Protein AF-A0A9P0I2B5-F1 (afdb_monomer_lite)

Secondary structure (DSSP, 8-state):
-PPP--------------------------PPPSSS---TT-PPPPHHHHHHHHHHHHHHHHHHHHHHHHHHHHHHT--TT--HHHHHHHHHHHHHHHHHHHHHHHHHHHHHHHHHHHHHHHHHHHHHHHS-SPPP---------PPPPPPPGGGGS------------------PPP---PPP---------GGGSS-HHHHHHHHHHHHHHHHHTTS-PPP-

Radius of gyration: 37.47 Å; chains: 1; bounding box: 59×68×114 Å

Structure (mmCIF, N/CA/C/O backbone):
data_AF-A0A9P0I2B5-F1
#
_entry.id   AF-A0A9P0I2B5-F1
#
loop_
_atom_site.group_PDB
_atom_site.id
_atom_site.type_symbol
_atom_site.label_atom_id
_atom_site.label_alt_id
_atom_site.label_comp_id
_atom_site.label_asym_id
_atom_site.label_entity_id
_atom_site.label_seq_id
_atom_site.pdbx_PDB_ins_code
_atom_site.Cartn_x
_atom_site.Cartn_y
_atom_site.Cartn_z
_atom_site.occupancy
_atom_site.B_iso_or_equiv
_atom_site.auth_seq_id
_atom_site.auth_comp_id
_atom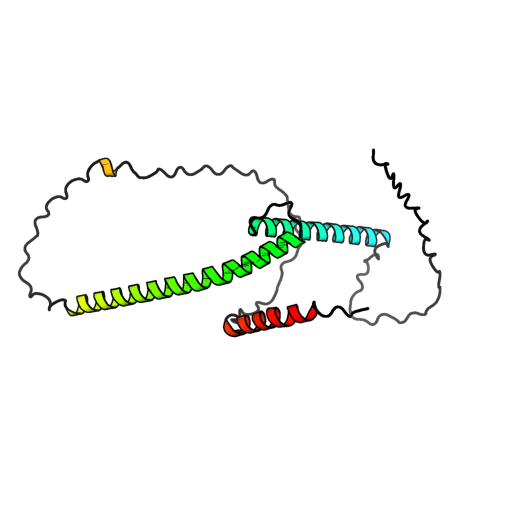_site.auth_asym_id
_atom_site.auth_atom_id
_atom_site.pdbx_PDB_model_num
ATOM 1 N N . MET A 1 1 ? -11.566 -34.707 -32.991 1.00 53.16 1 MET A N 1
ATOM 2 C CA . MET A 1 1 ? -10.496 -34.639 -34.009 1.00 53.16 1 MET A CA 1
ATOM 3 C C . MET A 1 1 ? -10.468 -33.199 -34.472 1.00 53.16 1 MET A C 1
ATOM 5 O O . MET A 1 1 ? -11.122 -32.870 -35.451 1.00 53.16 1 MET A O 1
ATOM 9 N N . ASP A 1 2 ? -9.820 -32.345 -33.686 1.00 53.44 2 ASP A N 1
ATOM 10 C CA . ASP A 1 2 ? -9.709 -30.914 -33.967 1.00 53.44 2 ASP A CA 1
ATOM 11 C C . ASP A 1 2 ? -8.355 -30.647 -34.631 1.00 53.44 2 ASP A C 1
ATOM 13 O O . ASP A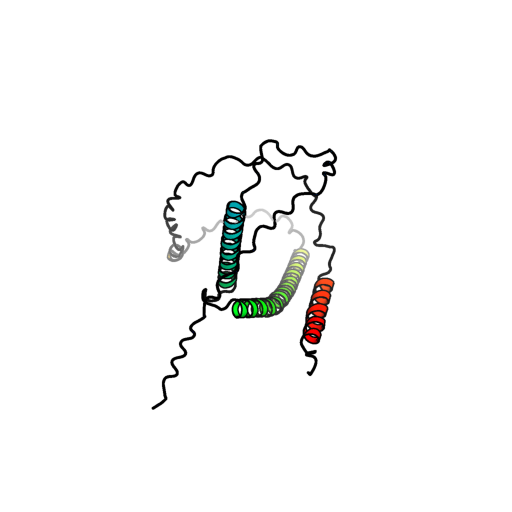 1 2 ? -7.347 -31.191 -34.168 1.00 53.44 2 ASP A O 1
ATOM 17 N N . PRO A 1 3 ? -8.301 -29.874 -35.728 1.00 67.12 3 PRO A N 1
ATOM 18 C CA . PRO A 1 3 ? -7.047 -29.608 -36.407 1.00 67.12 3 PRO A CA 1
ATOM 19 C C . PRO A 1 3 ? -6.206 -28.611 -35.599 1.00 67.12 3 PRO A C 1
ATOM 21 O O . PRO A 1 3 ? -6.649 -27.499 -35.301 1.00 67.12 3 PRO A O 1
ATOM 24 N N . LEU A 1 4 ? -4.976 -29.029 -35.282 1.00 61.03 4 LEU A N 1
ATOM 25 C CA . LEU A 1 4 ? -3.870 -28.178 -34.846 1.00 61.03 4 LEU A CA 1
ATOM 26 C C . LEU A 1 4 ? -3.758 -26.973 -35.794 1.00 61.03 4 LEU A C 1
ATOM 28 O O . LEU A 1 4 ? -3.505 -27.131 -36.987 1.00 61.03 4 LEU A O 1
ATOM 32 N N . ARG A 1 5 ? -3.958 -25.765 -35.262 1.00 62.69 5 ARG A N 1
ATOM 33 C CA . ARG A 1 5 ? -3.514 -24.523 -35.898 1.00 62.69 5 ARG A CA 1
ATOM 34 C C . ARG A 1 5 ? -2.130 -24.197 -35.359 1.00 62.69 5 ARG A C 1
ATOM 36 O O . ARG A 1 5 ? -2.009 -23.493 -34.358 1.00 62.69 5 ARG A O 1
ATOM 43 N N . ASP A 1 6 ? -1.113 -24.693 -36.048 1.00 59.25 6 ASP A N 1
ATOM 44 C CA . ASP A 1 6 ? 0.260 -24.223 -35.904 1.00 59.25 6 ASP A CA 1
ATOM 45 C C . ASP A 1 6 ? 0.307 -22.778 -36.411 1.00 59.25 6 ASP A C 1
ATOM 47 O O . ASP A 1 6 ? 0.271 -22.501 -37.609 1.00 59.25 6 ASP A O 1
ATOM 51 N N . SER A 1 7 ? 0.259 -21.836 -35.473 1.00 61.88 7 SER A N 1
ATOM 52 C CA . SER A 1 7 ? 0.473 -20.419 -35.756 1.00 61.88 7 SER A CA 1
ATOM 53 C C . SER A 1 7 ? 1.935 -20.118 -35.471 1.00 61.88 7 SER A C 1
ATOM 55 O O . SER A 1 7 ? 2.270 -19.544 -34.435 1.00 61.88 7 SER A O 1
ATOM 57 N N . ASP A 1 8 ? 2.792 -20.547 -36.397 1.00 57.06 8 ASP A N 1
ATOM 58 C CA . ASP A 1 8 ? 4.163 -20.067 -36.520 1.00 57.06 8 ASP A CA 1
ATOM 59 C C . ASP A 1 8 ? 4.107 -18.573 -36.842 1.00 57.06 8 ASP A C 1
ATOM 61 O O . ASP A 1 8 ? 4.053 -18.141 -37.994 1.00 57.06 8 ASP A O 1
ATOM 65 N N . ASN A 1 9 ? 4.057 -17.761 -35.789 1.00 53.47 9 ASN A N 1
ATOM 66 C CA . ASN A 1 9 ? 4.214 -16.323 -35.884 1.00 53.47 9 ASN A CA 1
ATOM 67 C C . ASN A 1 9 ? 5.712 -16.034 -36.037 1.00 53.47 9 ASN A C 1
ATOM 69 O O . ASN A 1 9 ? 6.403 -15.674 -35.081 1.00 53.47 9 ASN A O 1
ATOM 73 N N . LEU A 1 10 ? 6.217 -16.277 -37.250 1.00 56.31 10 LEU A N 1
ATOM 74 C CA . LEU A 1 10 ? 7.497 -15.776 -37.731 1.00 56.31 10 LEU A CA 1
ATOM 75 C C . LEU A 1 10 ? 7.387 -14.255 -37.791 1.00 56.31 10 LEU A C 1
ATOM 77 O O . LEU A 1 10 ? 7.007 -13.667 -38.800 1.00 56.31 10 LEU A O 1
ATOM 81 N N . ASN A 1 11 ? 7.679 -13.627 -36.659 1.00 54.00 11 ASN A N 1
ATOM 82 C CA . ASN A 1 11 ? 7.904 -12.202 -36.580 1.00 54.00 11 ASN A CA 1
ATOM 83 C C . ASN A 1 11 ? 9.186 -11.926 -37.382 1.00 54.00 11 ASN A C 1
ATOM 85 O O . ASN A 1 11 ? 10.290 -12.093 -36.864 1.00 54.00 11 ASN A O 1
ATOM 89 N N . GLU A 1 12 ? 9.031 -11.612 -38.671 1.00 55.97 12 GLU A N 1
ATOM 90 C CA . GLU A 1 12 ? 10.095 -11.077 -39.516 1.00 55.97 12 GLU A CA 1
ATOM 91 C C . GLU A 1 12 ? 10.717 -9.887 -38.780 1.00 55.97 12 GLU A C 1
ATOM 93 O O . GLU A 1 12 ? 10.107 -8.823 -38.641 1.00 55.97 12 GLU A O 1
ATOM 98 N N . GLU A 1 13 ? 11.936 -10.075 -38.273 1.00 53.28 13 GLU A N 1
ATOM 99 C CA . GLU A 1 13 ? 12.790 -8.981 -37.838 1.00 53.28 13 GLU A CA 1
ATOM 100 C C . GLU A 1 13 ? 13.021 -8.071 -39.044 1.00 53.28 13 GLU A C 1
ATOM 102 O O . GLU A 1 13 ? 13.898 -8.302 -39.877 1.00 53.28 13 GLU A O 1
ATOM 107 N N . GLN A 1 14 ? 12.214 -7.014 -39.151 1.00 58.22 14 GLN A N 1
ATOM 108 C CA . GLN A 1 14 ? 12.560 -5.892 -40.003 1.00 58.22 14 GLN A CA 1
ATOM 109 C C . GLN A 1 14 ? 13.946 -5.391 -39.572 1.00 58.22 14 GLN A C 1
ATOM 111 O O . GLN A 1 14 ? 14.133 -5.074 -38.390 1.00 58.22 14 GLN A O 1
ATOM 116 N N . PRO A 1 15 ? 14.921 -5.283 -40.493 1.00 58.66 15 PRO A N 1
ATOM 117 C CA . PRO A 1 15 ? 16.210 -4.703 -40.168 1.00 58.66 15 PRO A CA 1
ATOM 118 C C . PRO A 1 15 ? 15.972 -3.271 -39.687 1.00 58.66 15 PRO A C 1
ATOM 120 O O . PRO A 1 15 ? 15.470 -2.423 -40.428 1.00 58.66 15 PRO A O 1
ATOM 123 N N . ARG A 1 16 ? 16.308 -3.011 -38.417 1.00 55.84 16 ARG A N 1
ATOM 124 C CA . ARG A 1 16 ? 16.374 -1.661 -37.857 1.00 55.84 16 ARG A CA 1
ATOM 125 C C . ARG A 1 16 ? 17.239 -0.819 -38.790 1.00 55.84 16 ARG A C 1
ATOM 127 O O . ARG A 1 16 ? 18.450 -1.008 -38.838 1.00 55.84 16 ARG A O 1
ATOM 134 N N . GLN A 1 17 ? 16.618 0.110 -39.511 1.00 53.81 17 GLN A N 1
ATOM 135 C CA . GLN A 1 17 ? 17.344 1.178 -40.180 1.00 53.81 17 GLN A CA 1
ATOM 136 C C . GLN A 1 17 ? 18.060 1.979 -39.092 1.00 53.81 17 GLN A C 1
ATOM 138 O O . GLN A 1 17 ? 17.425 2.661 -38.284 1.00 53.81 17 GLN A O 1
ATOM 143 N N . GLU A 1 18 ? 19.381 1.829 -39.018 1.00 52.03 18 GLU A N 1
ATOM 144 C CA . GLU A 1 18 ? 20.210 2.702 -38.205 1.00 52.03 18 GLU A CA 1
ATOM 145 C C . GLU A 1 18 ? 20.052 4.133 -38.738 1.00 52.03 18 GLU A C 1
ATOM 147 O O . GLU A 1 18 ? 20.209 4.358 -39.940 1.00 52.03 18 GLU A O 1
ATOM 152 N N . PRO A 1 19 ? 19.697 5.116 -37.893 1.00 64.38 19 PRO A N 1
ATOM 153 C CA . PRO A 1 19 ? 19.675 6.499 -38.329 1.00 64.38 19 PRO A CA 1
ATOM 154 C C . PRO A 1 19 ? 21.113 6.935 -38.624 1.00 64.38 19 PRO A C 1
ATOM 156 O O . PRO A 1 19 ? 21.922 7.102 -37.709 1.00 64.38 19 PRO A O 1
ATOM 159 N N . GLU A 1 20 ? 21.408 7.114 -39.910 1.00 63.25 20 GLU A N 1
ATOM 160 C CA . GLU A 1 20 ? 22.635 7.727 -40.418 1.00 63.25 20 GLU A CA 1
ATOM 161 C C . GLU A 1 20 ? 22.965 9.004 -39.617 1.00 63.25 20 GLU A C 1
ATOM 163 O O . GLU A 1 20 ? 22.106 9.890 -39.475 1.00 63.25 20 GLU A O 1
ATOM 168 N N . PRO A 1 21 ? 24.191 9.149 -39.079 1.00 53.06 21 PRO A N 1
ATOM 169 C CA . PRO A 1 21 ? 24.599 10.364 -38.398 1.00 53.06 21 PRO A CA 1
ATOM 170 C C . PRO A 1 21 ? 24.7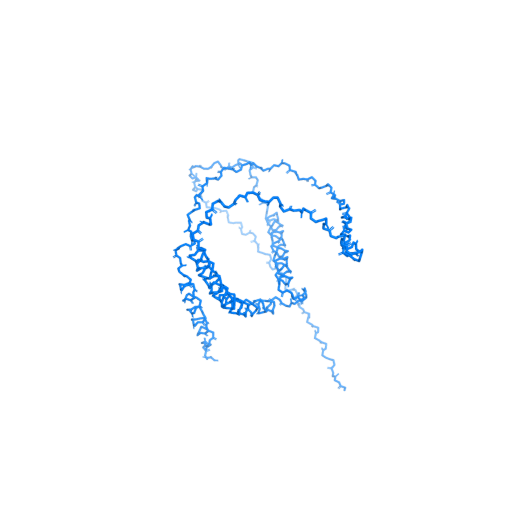54 11.483 -39.431 1.00 53.06 21 PRO A C 1
ATOM 172 O O . PRO A 1 21 ? 25.803 11.659 -40.044 1.00 53.06 21 PRO A O 1
ATOM 175 N N . SER A 1 22 ? 23.690 12.270 -39.600 1.00 53.00 22 SER A N 1
ATOM 176 C CA . SER A 1 22 ? 23.692 13.530 -40.344 1.00 53.00 22 SER A CA 1
ATOM 177 C C . SER A 1 22 ? 24.837 14.427 -39.851 1.00 53.00 22 SER A C 1
ATOM 179 O O . SER A 1 22 ? 24.724 15.121 -38.833 1.00 53.00 22 SER A O 1
ATOM 181 N N . SER A 1 23 ? 25.935 14.450 -40.605 1.00 56.78 23 SER A N 1
ATOM 182 C CA . SER A 1 23 ? 27.049 15.379 -40.450 1.00 56.78 23 SER A CA 1
ATOM 183 C C . SER A 1 23 ? 26.634 16.771 -40.937 1.00 56.78 23 SER A C 1
ATOM 185 O O . SER A 1 23 ? 27.045 17.232 -42.000 1.00 56.78 23 SER A O 1
ATOM 187 N N . SER A 1 24 ? 25.788 17.450 -40.162 1.00 48.41 24 SER A N 1
ATOM 188 C CA . SER A 1 24 ? 25.498 18.871 -40.348 1.00 48.41 24 SER A CA 1
ATOM 189 C C . SER A 1 24 ? 26.548 19.685 -39.596 1.00 48.41 24 SER A C 1
ATOM 191 O O . SER A 1 24 ? 26.438 19.987 -38.406 1.00 48.41 24 SER A O 1
ATOM 193 N N . THR A 1 25 ? 27.625 20.001 -40.305 1.00 55.66 25 THR A N 1
ATOM 194 C CA . THR A 1 25 ? 28.584 21.031 -39.926 1.00 55.66 25 THR A CA 1
ATOM 195 C C . THR A 1 25 ? 27.964 22.406 -40.172 1.00 55.66 25 THR A C 1
ATOM 197 O O . THR A 1 25 ? 27.711 22.799 -41.305 1.00 55.66 25 THR A O 1
ATOM 200 N N . GLY A 1 26 ? 27.771 23.179 -39.100 1.00 55.00 26 GLY A N 1
ATOM 201 C CA . GLY A 1 26 ? 27.680 24.637 -39.203 1.00 55.00 26 GLY A CA 1
ATOM 202 C C . GLY A 1 26 ? 26.460 25.284 -38.557 1.00 55.00 26 GLY A C 1
ATOM 203 O O . GLY A 1 26 ? 25.530 25.697 -39.238 1.00 55.00 26 GLY A O 1
ATOM 204 N N . SER A 1 27 ? 26.538 25.542 -37.251 1.00 50.66 27 SER A N 1
ATOM 205 C CA . SER A 1 27 ? 25.876 26.713 -36.671 1.00 50.66 27 SER A CA 1
ATOM 206 C C . SER A 1 27 ? 26.754 27.330 -35.588 1.00 50.66 27 SER A C 1
ATOM 208 O O . SER A 1 27 ? 27.349 26.653 -34.752 1.00 50.66 27 SER A O 1
ATOM 210 N N . LYS A 1 28 ? 26.908 28.644 -35.704 1.00 54.50 28 LYS A N 1
ATOM 211 C CA . LYS A 1 28 ? 27.899 29.493 -35.052 1.00 54.50 28 LYS A CA 1
ATOM 212 C C . LYS A 1 28 ? 27.590 29.645 -33.561 1.00 54.50 28 LYS A C 1
ATOM 214 O O . LYS A 1 28 ? 26.446 29.829 -33.161 1.00 54.50 28 LYS A O 1
ATOM 219 N N . GLY A 1 29 ? 28.641 29.598 -32.744 1.00 58.97 29 GLY A N 1
ATOM 220 C CA . GLY A 1 29 ? 28.556 29.639 -31.290 1.00 58.97 29 GLY A CA 1
ATOM 221 C C . GLY A 1 29 ? 27.982 30.940 -30.728 1.00 58.97 29 GLY A C 1
ATOM 222 O O . GLY A 1 29 ? 28.591 32.003 -30.825 1.00 58.97 29 GLY A O 1
ATOM 223 N N . THR A 1 30 ? 26.869 30.825 -30.011 1.00 61.81 30 THR A N 1
ATOM 224 C CA . THR A 1 30 ? 26.478 31.776 -28.967 1.00 61.81 30 THR A CA 1
ATOM 225 C C . THR A 1 30 ? 27.048 31.301 -27.630 1.00 61.81 30 THR A C 1
ATOM 227 O O . THR A 1 30 ? 26.684 30.245 -27.115 1.00 61.81 30 THR A O 1
ATOM 230 N N . ARG A 1 31 ? 27.999 32.076 -27.093 1.00 64.44 31 ARG A N 1
ATOM 231 C CA . ARG A 1 31 ? 28.738 31.820 -25.844 1.00 64.44 31 ARG A CA 1
ATOM 232 C C . ARG A 1 31 ? 27.813 31.493 -24.654 1.00 64.44 31 ARG A C 1
ATOM 234 O O . ARG A 1 31 ? 26.897 32.273 -24.390 1.00 64.44 31 ARG A O 1
ATOM 241 N N . PRO A 1 32 ? 28.118 30.460 -23.842 1.00 61.72 32 PRO A N 1
ATOM 242 C CA . PRO A 1 32 ? 27.516 30.296 -22.521 1.00 61.72 32 PRO A CA 1
ATOM 243 C C . PRO A 1 32 ? 27.816 31.523 -21.643 1.00 61.72 32 PRO A C 1
ATOM 245 O O . PRO A 1 32 ? 28.981 31.869 -21.429 1.00 61.72 32 PRO A O 1
ATOM 248 N N . LYS A 1 33 ? 26.778 32.205 -21.144 1.00 64.81 33 LYS A N 1
ATOM 249 C CA . LYS A 1 33 ? 26.914 33.288 -20.154 1.00 64.81 33 LYS A CA 1
ATOM 250 C C . LYS A 1 33 ? 27.182 32.711 -18.753 1.00 64.81 33 LYS A C 1
ATOM 252 O O . LYS A 1 33 ? 26.725 31.627 -18.408 1.00 64.81 33 LYS A O 1
ATOM 257 N N . ARG A 1 34 ? 28.005 33.453 -18.006 1.00 60.25 34 ARG A N 1
ATOM 258 C CA . ARG A 1 34 ? 28.727 33.113 -16.765 1.00 60.25 34 ARG A CA 1
ATOM 259 C C . ARG A 1 34 ? 27.813 32.768 -15.581 1.00 60.25 34 ARG A C 1
ATOM 261 O O . ARG A 1 34 ? 26.750 33.357 -15.443 1.00 60.25 34 ARG A O 1
ATOM 268 N N . GLY A 1 35 ? 28.300 31.896 -14.688 1.00 63.97 35 GLY A N 1
ATOM 269 C CA . GLY A 1 35 ? 27.768 31.755 -13.323 1.00 63.97 35 GLY A CA 1
ATOM 270 C C . GLY A 1 35 ? 27.902 30.371 -12.685 1.00 63.97 35 GLY A C 1
ATOM 271 O O . GLY A 1 35 ? 27.888 30.267 -11.466 1.00 63.97 35 GLY A O 1
ATOM 272 N N . ARG A 1 36 ? 28.079 29.302 -13.470 1.00 65.31 36 ARG A N 1
ATOM 273 C CA . ARG A 1 36 ? 28.363 27.968 -12.924 1.00 65.31 36 ARG A CA 1
ATOM 274 C C . ARG A 1 36 ? 29.671 27.449 -13.509 1.00 65.31 36 ARG A C 1
ATOM 276 O O . ARG A 1 36 ? 29.781 27.427 -14.739 1.00 65.31 36 ARG A O 1
ATOM 283 N N . PRO A 1 37 ? 30.660 27.057 -12.686 1.00 66.62 37 PRO A N 1
ATOM 284 C CA . PRO A 1 37 ? 31.824 26.359 -13.202 1.00 66.62 37 PRO A CA 1
ATOM 285 C C . PRO A 1 37 ? 31.317 25.106 -13.919 1.00 66.62 37 PRO A C 1
ATOM 287 O O . PRO A 1 37 ? 30.738 24.208 -13.308 1.00 66.62 37 PRO A O 1
ATOM 290 N N . ARG A 1 38 ? 31.488 25.057 -15.244 1.00 61.69 38 ARG A N 1
ATOM 291 C CA . ARG A 1 38 ? 31.478 23.776 -15.947 1.00 61.69 38 ARG A CA 1
ATOM 292 C C . ARG A 1 38 ? 32.642 23.016 -15.336 1.00 61.69 38 ARG A C 1
ATOM 294 O O . ARG A 1 38 ? 33.773 23.450 -15.521 1.00 61.69 38 ARG A O 1
ATOM 301 N N . GLY A 1 39 ? 32.370 21.981 -14.540 1.00 66.38 39 GLY A N 1
ATOM 302 C CA . GLY A 1 39 ? 33.427 21.151 -13.967 1.00 66.38 39 GLY A CA 1
ATOM 303 C C . GLY A 1 39 ? 34.367 20.746 -15.097 1.00 66.38 39 GLY A C 1
ATOM 304 O O . GLY A 1 39 ? 33.944 20.035 -16.006 1.00 66.38 39 GLY A O 1
ATOM 305 N N . ALA A 1 40 ? 35.589 21.282 -15.087 1.00 57.38 40 ALA A N 1
ATOM 306 C CA . ALA A 1 40 ? 36.513 21.243 -16.221 1.00 57.38 40 ALA A CA 1
ATOM 307 C C . ALA A 1 40 ? 36.920 19.811 -16.622 1.00 57.38 40 ALA A C 1
ATOM 309 O O . ALA A 1 40 ? 37.409 19.606 -17.724 1.00 57.38 40 ALA A O 1
ATOM 310 N N . ASN A 1 41 ? 36.626 18.827 -15.766 1.00 63.38 41 ASN A N 1
ATOM 311 C CA . ASN A 1 41 ? 36.956 17.414 -15.934 1.00 63.38 41 ASN A CA 1
ATOM 312 C C . ASN A 1 41 ? 35.720 16.517 -16.142 1.00 63.38 41 ASN A C 1
ATOM 314 O O . ASN A 1 41 ? 35.801 15.308 -15.948 1.00 63.38 41 ASN A O 1
ATOM 318 N N . ARG A 1 42 ? 34.546 17.069 -16.490 1.00 71.69 42 ARG A N 1
ATOM 319 C CA . ARG A 1 42 ? 33.393 16.231 -16.861 1.00 71.69 42 ARG A CA 1
ATOM 320 C C . ARG A 1 42 ? 33.505 15.818 -18.322 1.00 71.69 42 ARG A C 1
ATOM 322 O O . ARG A 1 42 ? 33.008 16.517 -19.206 1.00 71.69 42 ARG A O 1
ATOM 329 N N . THR A 1 43 ? 34.128 14.668 -18.556 1.00 82.25 43 THR A N 1
ATOM 330 C CA . THR A 1 43 ? 34.026 13.952 -19.828 1.00 82.25 43 THR A CA 1
ATOM 331 C C . THR A 1 43 ? 32.538 13.717 -20.107 1.00 82.25 43 THR A C 1
ATOM 333 O O . THR A 1 43 ? 31.845 13.152 -19.254 1.00 82.25 43 THR A O 1
ATOM 336 N N . PRO A 1 44 ? 31.980 14.224 -21.221 1.00 83.06 44 PRO A N 1
ATOM 337 C CA . PRO A 1 44 ? 30.596 13.933 -21.556 1.00 83.06 44 PRO A CA 1
ATOM 338 C C . PRO A 1 44 ? 30.460 12.419 -21.726 1.00 83.06 44 PRO A C 1
ATOM 340 O O . PRO A 1 44 ? 31.205 11.830 -22.501 1.00 83.06 44 PRO A O 1
ATOM 343 N N . LEU A 1 45 ? 29.518 11.812 -20.999 1.00 88.00 45 LEU A N 1
ATOM 344 C CA . LEU A 1 45 ? 29.254 10.376 -21.103 1.00 88.00 45 LEU A CA 1
ATOM 345 C C . LEU A 1 45 ? 29.003 9.995 -22.562 1.00 88.00 45 LEU A C 1
ATOM 347 O O . LEU A 1 45 ? 28.261 10.700 -23.274 1.00 88.00 45 LEU A O 1
ATOM 351 N N . SER A 1 46 ? 29.587 8.874 -22.971 1.00 94.75 46 SER A N 1
ATOM 352 C CA . SER A 1 46 ? 29.357 8.298 -24.288 1.00 94.75 46 SER A CA 1
ATOM 353 C C . SER A 1 46 ? 27.876 7.929 -24.451 1.00 94.75 46 SER A C 1
ATOM 355 O O . SER A 1 46 ? 27.112 7.804 -23.487 1.00 94.75 46 SER A O 1
ATOM 357 N N . LEU A 1 47 ? 27.417 7.811 -25.697 1.00 95.25 47 LEU A N 1
ATOM 358 C CA . LEU A 1 47 ? 26.024 7.451 -25.970 1.00 95.25 47 LEU A CA 1
ATOM 359 C C . LEU A 1 47 ? 25.715 6.045 -25.421 1.00 95.25 47 LEU A C 1
ATOM 361 O O . LEU A 1 47 ? 24.647 5.823 -24.855 1.00 95.25 47 LEU A O 1
ATOM 365 N N . GLU A 1 48 ? 26.680 5.133 -25.508 1.00 96.50 48 GLU A N 1
ATOM 366 C CA . GLU A 1 48 ? 26.602 3.788 -24.943 1.00 96.50 48 GLU A CA 1
ATOM 367 C C . GLU A 1 48 ? 26.531 3.802 -23.411 1.00 96.50 48 GLU A C 1
ATOM 369 O O . GLU A 1 48 ? 25.619 3.202 -22.843 1.00 96.50 48 GLU A O 1
ATOM 374 N N . GLU A 1 49 ? 27.384 4.581 -22.739 1.00 96.19 49 GLU A N 1
ATOM 375 C CA . GLU A 1 49 ? 27.342 4.748 -21.278 1.00 96.19 49 GLU A CA 1
ATOM 376 C C . GLU A 1 49 ? 25.993 5.304 -20.806 1.00 96.19 49 GLU A C 1
ATOM 378 O O . GLU A 1 49 ? 25.444 4.867 -19.794 1.00 96.19 49 GLU A O 1
ATOM 383 N N . LYS A 1 50 ? 25.408 6.247 -21.556 1.00 96.31 50 LYS A N 1
ATOM 384 C CA . LYS A 1 50 ? 24.069 6.775 -21.252 1.00 96.31 50 LYS A CA 1
ATOM 385 C C . LYS A 1 50 ? 22.989 5.704 -21.379 1.00 96.31 50 LYS A C 1
ATOM 387 O O . LYS A 1 50 ? 22.098 5.663 -20.532 1.00 96.31 50 LYS A O 1
ATOM 392 N N . ARG A 1 51 ? 23.052 4.852 -22.411 1.00 97.81 51 ARG A N 1
ATOM 393 C CA . ARG A 1 51 ? 22.110 3.730 -22.578 1.00 97.81 51 ARG A CA 1
ATOM 394 C C . ARG A 1 51 ? 22.259 2.721 -21.443 1.00 97.81 51 ARG A C 1
ATOM 396 O O . ARG A 1 51 ? 21.248 2.345 -20.861 1.00 97.81 51 ARG A O 1
ATOM 403 N N . ALA A 1 52 ? 23.491 2.342 -21.103 1.00 97.88 52 ALA A N 1
ATOM 404 C CA . ALA A 1 52 ? 23.778 1.407 -20.017 1.00 97.88 52 ALA A CA 1
ATOM 405 C C . ALA A 1 52 ? 23.247 1.929 -18.674 1.00 97.88 52 ALA A C 1
ATOM 407 O O . ALA A 1 52 ? 22.527 1.224 -17.970 1.00 97.88 52 ALA A O 1
ATOM 408 N N . ARG A 1 53 ? 23.506 3.204 -18.368 1.00 97.44 53 ARG A N 1
ATOM 409 C CA . ARG A 1 53 ? 23.021 3.841 -17.140 1.00 97.44 53 ARG A CA 1
ATOM 410 C C . ARG A 1 53 ? 21.494 3.945 -17.087 1.00 97.44 53 ARG A C 1
ATOM 412 O O . ARG A 1 53 ? 20.908 3.722 -16.036 1.00 97.44 53 ARG A O 1
ATOM 419 N N . ASN A 1 54 ? 20.835 4.267 -18.201 1.00 98.25 54 ASN A N 1
ATOM 420 C CA . ASN A 1 54 ? 19.369 4.298 -18.257 1.00 98.25 54 ASN A CA 1
ATOM 421 C C . ASN A 1 54 ? 18.772 2.893 -18.063 1.00 98.25 54 ASN A C 1
ATOM 423 O O . ASN A 1 54 ? 17.840 2.726 -17.282 1.00 98.25 54 ASN A O 1
ATOM 427 N N . ALA A 1 55 ? 19.360 1.878 -18.700 1.00 98.38 55 ALA A N 1
ATOM 428 C CA . ALA A 1 55 ? 18.940 0.491 -18.530 1.00 98.38 55 ALA A CA 1
ATOM 429 C C . ALA A 1 55 ? 19.080 0.013 -17.076 1.00 98.38 55 ALA A C 1
ATOM 431 O O . ALA A 1 55 ? 18.205 -0.702 -16.589 1.00 98.38 55 ALA A O 1
ATOM 432 N N . GLN A 1 56 ? 20.142 0.433 -16.381 1.00 98.50 56 GLN A N 1
ATOM 433 C CA . GLN A 1 56 ? 20.312 0.176 -14.952 1.00 98.50 56 GLN A CA 1
ATOM 434 C C . GLN A 1 56 ? 19.206 0.843 -14.125 1.00 98.50 56 GLN A C 1
ATOM 436 O O . GLN A 1 56 ? 18.526 0.148 -13.376 1.00 98.50 56 GLN A O 1
ATOM 441 N N . TYR A 1 57 ? 18.965 2.145 -14.307 1.00 98.19 57 TYR A N 1
ATOM 442 C CA . TYR A 1 57 ? 17.910 2.847 -13.565 1.00 98.19 57 TYR A CA 1
ATOM 443 C C . TYR A 1 57 ? 16.529 2.240 -13.777 1.00 98.19 57 TYR A C 1
ATOM 445 O O . TYR A 1 57 ? 15.741 2.139 -12.842 1.00 98.19 57 TYR A O 1
ATOM 453 N N . GLU A 1 58 ? 16.225 1.806 -14.995 1.00 98.62 58 GLU A N 1
ATOM 454 C CA . GLU A 1 58 ? 14.940 1.178 -15.270 1.00 98.62 58 GLU A CA 1
ATOM 455 C C . GLU A 1 58 ? 14.841 -0.231 -14.656 1.00 98.62 58 GLU A C 1
ATOM 457 O O . GLU A 1 58 ? 13.745 -0.673 -14.312 1.00 98.62 58 GLU A O 1
ATOM 462 N N . ARG A 1 59 ? 15.962 -0.942 -14.483 1.00 98.56 59 ARG A N 1
ATOM 463 C CA . ARG A 1 59 ? 15.991 -2.203 -13.728 1.00 98.56 59 ARG A CA 1
ATOM 464 C C . ARG A 1 59 ? 15.710 -1.952 -12.247 1.00 98.56 59 ARG A C 1
ATOM 466 O O . ARG A 1 59 ? 14.760 -2.530 -11.729 1.00 98.56 59 ARG A O 1
ATOM 473 N N . GLU A 1 60 ? 16.465 -1.051 -11.622 1.00 98.50 60 GLU A N 1
ATOM 474 C CA . GLU A 1 60 ? 16.299 -0.675 -10.208 1.00 98.50 60 GLU A CA 1
ATOM 475 C C . GLU A 1 60 ? 14.863 -0.205 -9.936 1.00 98.50 60 GLU A C 1
ATOM 477 O O . GLU A 1 60 ? 14.194 -0.712 -9.040 1.00 98.50 60 GLU A O 1
ATOM 482 N N . ARG A 1 61 ? 14.315 0.655 -10.804 1.00 98.56 61 ARG A N 1
ATOM 483 C CA . ARG A 1 61 ? 12.922 1.114 -10.719 1.00 98.56 61 ARG A CA 1
ATOM 484 C C . ARG A 1 61 ? 11.908 -0.036 -10.732 1.00 98.56 61 ARG A C 1
ATOM 486 O O . ARG A 1 61 ? 10.904 0.018 -10.022 1.00 98.56 61 ARG A O 1
ATOM 493 N N . ARG A 1 62 ? 12.110 -1.058 -11.572 1.00 98.38 62 ARG A N 1
ATOM 494 C CA . ARG A 1 62 ? 11.204 -2.221 -11.629 1.00 98.38 62 ARG A CA 1
ATOM 495 C C . ARG A 1 62 ? 11.327 -3.096 -10.390 1.00 98.38 62 ARG A C 1
ATOM 497 O O . ARG A 1 62 ? 10.308 -3.590 -9.916 1.00 98.38 62 ARG A O 1
ATOM 504 N N . GLU A 1 63 ? 12.537 -3.271 -9.875 1.00 98.50 63 GLU A N 1
ATOM 505 C CA . GLU A 1 63 ? 12.791 -4.018 -8.641 1.00 98.50 63 GLU A CA 1
ATOM 506 C C . GLU A 1 63 ? 12.142 -3.331 -7.433 1.00 98.50 63 GLU A C 1
ATOM 508 O O . GLU A 1 63 ? 11.443 -3.988 -6.663 1.00 98.50 63 GLU A O 1
ATOM 513 N N . GLU A 1 64 ? 12.268 -2.006 -7.315 1.00 98.38 64 GLU A N 1
ATOM 514 C CA . GLU A 1 64 ? 11.597 -1.213 -6.277 1.00 98.38 64 GLU A CA 1
ATOM 515 C C . GLU A 1 64 ? 10.069 -1.335 -6.353 1.00 98.38 64 GLU A C 1
ATOM 517 O O . GLU A 1 64 ? 9.410 -1.552 -5.334 1.00 98.38 64 GLU A O 1
ATOM 522 N N . LEU A 1 65 ? 9.494 -1.250 -7.559 1.00 97.62 65 LEU A N 1
ATOM 523 C CA . LEU A 1 65 ? 8.054 -1.434 -7.756 1.00 97.62 65 LEU A CA 1
ATOM 524 C C . LEU A 1 65 ? 7.595 -2.844 -7.371 1.00 97.62 65 LEU A C 1
ATOM 526 O O . LEU A 1 65 ? 6.564 -2.983 -6.713 1.00 97.62 65 LEU A O 1
ATOM 530 N N . ALA A 1 66 ? 8.346 -3.876 -7.758 1.00 97.06 66 ALA A N 1
ATOM 531 C CA . ALA A 1 66 ? 8.036 -5.255 -7.396 1.00 97.06 66 ALA A CA 1
ATOM 532 C C . ALA A 1 66 ? 8.117 -5.462 -5.875 1.00 97.06 66 ALA A C 1
ATOM 534 O O . ALA A 1 66 ? 7.212 -6.052 -5.286 1.00 97.06 66 ALA A O 1
ATOM 535 N N . LYS A 1 67 ? 9.144 -4.908 -5.220 1.00 97.88 67 LYS A N 1
ATOM 536 C CA . LYS A 1 67 ? 9.292 -4.947 -3.760 1.00 97.88 67 LYS A CA 1
ATOM 537 C C . LYS A 1 67 ? 8.114 -4.271 -3.056 1.00 97.88 67 LYS A C 1
ATOM 539 O O . LYS A 1 67 ? 7.504 -4.882 -2.182 1.00 97.88 67 LYS A O 1
ATOM 544 N N . ALA A 1 68 ? 7.737 -3.066 -3.483 1.00 97.62 68 ALA A N 1
ATOM 545 C CA . ALA A 1 68 ? 6.592 -2.350 -2.923 1.00 97.62 68 ALA A CA 1
ATOM 546 C C . ALA A 1 68 ? 5.268 -3.118 -3.110 1.00 97.62 68 ALA A C 1
ATOM 548 O O . ALA A 1 68 ? 4.412 -3.109 -2.226 1.00 97.62 68 ALA A O 1
ATOM 549 N N . GLN A 1 69 ? 5.093 -3.813 -4.240 1.00 97.88 69 GLN A N 1
ATOM 550 C CA . GLN A 1 69 ? 3.931 -4.678 -4.470 1.00 97.88 69 GLN A CA 1
ATOM 551 C C . GLN A 1 69 ? 3.914 -5.888 -3.530 1.00 97.88 69 GLN A C 1
ATOM 553 O O . GLN A 1 69 ? 2.857 -6.201 -2.982 1.00 97.88 69 GLN A O 1
ATOM 558 N N . CYS A 1 70 ? 5.061 -6.534 -3.303 1.00 97.56 70 CYS A N 1
ATOM 559 C CA . CYS A 1 70 ? 5.179 -7.638 -2.349 1.00 97.56 70 CYS A CA 1
ATOM 560 C C . CYS A 1 70 ? 4.858 -7.191 -0.916 1.00 97.56 70 CYS A C 1
ATOM 562 O O . CYS A 1 70 ? 4.036 -7.824 -0.258 1.00 97.56 70 CYS A O 1
ATOM 564 N N . GLU A 1 71 ? 5.433 -6.075 -0.459 1.00 97.69 71 GLU A N 1
ATOM 565 C CA . GLU A 1 71 ? 5.157 -5.507 0.872 1.00 97.69 71 GLU A CA 1
ATOM 566 C C . GLU A 1 71 ? 3.672 -5.149 1.034 1.00 97.69 71 GLU A C 1
ATOM 568 O O . GLU A 1 71 ? 3.058 -5.411 2.072 1.00 97.69 71 GLU A O 1
ATOM 573 N N . LEU A 1 72 ? 3.056 -4.593 -0.016 1.00 97.62 72 LEU A N 1
ATOM 574 C CA . LEU A 1 72 ? 1.629 -4.288 -0.016 1.00 97.62 72 LEU A CA 1
ATOM 575 C C . LEU A 1 72 ? 0.771 -5.559 0.046 1.00 97.62 72 LEU A C 1
ATOM 577 O O . LEU A 1 72 ? -0.224 -5.569 0.770 1.00 97.62 72 LEU A O 1
ATOM 581 N N . ALA A 1 73 ? 1.136 -6.615 -0.686 1.00 98.06 73 ALA A N 1
ATOM 582 C CA . ALA A 1 73 ? 0.448 -7.905 -0.6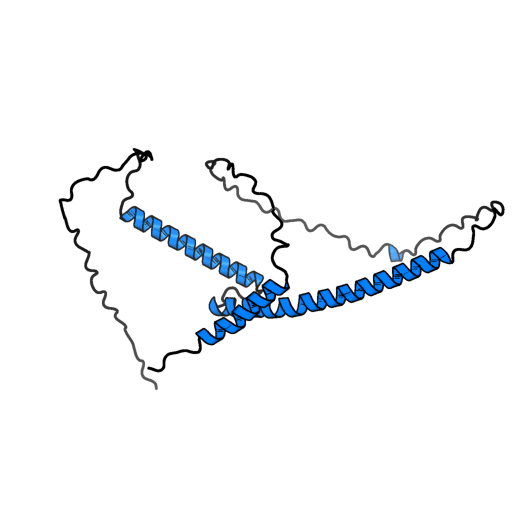45 1.00 98.06 73 ALA A CA 1
ATOM 583 C C . ALA A 1 73 ? 0.547 -8.553 0.741 1.00 98.06 73 ALA A C 1
ATOM 585 O O . ALA A 1 73 ? -0.473 -8.983 1.281 1.00 98.06 73 ALA A O 1
ATOM 586 N N . GLU A 1 74 ? 1.729 -8.526 1.359 1.00 97.56 74 GLU A N 1
ATOM 587 C CA . GLU A 1 74 ? 1.952 -9.023 2.718 1.00 97.56 74 GLU A CA 1
ATOM 588 C C . GLU A 1 74 ? 1.107 -8.253 3.742 1.00 97.56 74 GLU A C 1
ATOM 590 O O . GLU A 1 74 ? 0.334 -8.849 4.496 1.00 97.56 74 GLU A O 1
ATOM 595 N N . ALA A 1 75 ? 1.148 -6.917 3.712 1.00 96.31 75 ALA A N 1
ATOM 596 C CA . ALA A 1 75 ? 0.319 -6.080 4.581 1.00 96.31 75 ALA A CA 1
ATOM 597 C C . ALA A 1 75 ? -1.186 -6.307 4.337 1.00 96.31 75 ALA A C 1
ATOM 599 O O . ALA A 1 75 ? -2.005 -6.279 5.270 1.00 96.31 75 ALA A O 1
ATOM 600 N N . ALA A 1 76 ? -1.562 -6.558 3.079 1.00 96.25 76 ALA A N 1
ATOM 601 C CA . ALA A 1 76 ? -2.915 -6.910 2.674 1.00 96.25 76 ALA A CA 1
ATOM 602 C C . ALA A 1 76 ? -3.325 -8.335 3.094 1.00 96.25 76 ALA A C 1
ATOM 604 O O . ALA A 1 76 ? -4.531 -8.594 3.147 1.00 96.25 76 ALA A O 1
ATOM 605 N N . GLY A 1 77 ? -2.382 -9.194 3.494 1.00 96.62 77 GLY A N 1
ATOM 606 C CA . GLY A 1 77 ? -2.622 -10.608 3.784 1.00 96.62 77 GLY A CA 1
ATOM 607 C C . GLY A 1 77 ? -3.027 -11.397 2.537 1.00 96.62 77 GLY A C 1
ATOM 608 O O . GLY A 1 77 ? -3.833 -12.319 2.637 1.00 96.62 77 GLY A O 1
ATOM 609 N N . CYS A 1 78 ? -2.553 -10.972 1.367 1.00 97.62 78 CYS A N 1
ATOM 610 C CA . CYS A 1 78 ? -2.789 -11.620 0.083 1.00 97.62 78 CYS A CA 1
ATOM 611 C C . CYS A 1 78 ? -1.586 -12.485 -0.314 1.00 97.62 78 CYS A C 1
ATOM 613 O O . CYS A 1 78 ? -0.468 -12.262 0.147 1.00 97.62 78 CYS A O 1
ATOM 615 N N . ASP A 1 79 ? -1.814 -13.435 -1.218 1.00 96.69 79 ASP A N 1
ATOM 616 C CA . ASP A 1 79 ? -0.741 -14.249 -1.788 1.00 96.69 79 ASP A CA 1
ATOM 617 C C . ASP A 1 79 ? 0.234 -13.395 -2.609 1.00 96.69 79 ASP A C 1
ATOM 619 O O . ASP A 1 79 ? -0.168 -12.460 -3.304 1.00 96.69 79 ASP A O 1
ATOM 623 N N . THR A 1 80 ? 1.516 -13.764 -2.607 1.00 93.06 80 THR A N 1
ATOM 624 C CA . THR A 1 80 ? 2.574 -13.065 -3.362 1.00 93.06 80 THR A CA 1
ATOM 625 C C . THR A 1 80 ? 2.409 -13.160 -4.882 1.00 93.06 80 THR A C 1
ATOM 627 O O . THR A 1 80 ? 2.920 -12.316 -5.610 1.00 93.06 80 THR A O 1
ATOM 630 N N . ASN A 1 81 ? 1.661 -14.155 -5.372 1.00 94.75 81 ASN A N 1
ATOM 631 C CA . ASN A 1 81 ? 1.423 -14.395 -6.802 1.00 94.75 81 ASN A CA 1
ATOM 632 C C . ASN A 1 81 ? 0.169 -13.690 -7.347 1.00 94.75 81 ASN A C 1
ATOM 634 O O . ASN A 1 81 ? -0.290 -13.990 -8.452 1.00 94.75 81 ASN A O 1
ATOM 638 N N . ILE A 1 82 ? -0.438 -12.789 -6.574 1.00 97.19 82 ILE A N 1
ATOM 639 C CA . ILE A 1 82 ? -1.636 -12.077 -7.006 1.00 97.19 82 ILE A CA 1
ATOM 640 C C . ILE A 1 82 ? -1.321 -11.096 -8.149 1.00 97.19 82 ILE A C 1
ATOM 642 O O . ILE A 1 82 ? -0.302 -10.410 -8.152 1.00 97.19 82 ILE A O 1
ATOM 646 N N . SER A 1 83 ? -2.227 -10.988 -9.126 1.00 98.12 83 SER A N 1
ATOM 647 C CA . SER A 1 83 ? -2.113 -9.960 -10.168 1.00 98.12 83 SER A CA 1
ATOM 648 C C . SER A 1 83 ? -2.140 -8.554 -9.543 1.00 98.12 83 SER A C 1
ATOM 650 O O . SER A 1 83 ? -3.016 -8.299 -8.707 1.00 98.12 83 SER A O 1
ATOM 652 N N . PRO A 1 84 ? -1.275 -7.610 -9.972 1.00 97.00 84 PRO A N 1
ATOM 653 C CA . PRO A 1 84 ? -1.228 -6.258 -9.412 1.00 97.00 84 PRO A CA 1
ATOM 654 C C . PRO A 1 84 ? -2.581 -5.534 -9.412 1.00 97.00 84 PRO A C 1
ATOM 656 O O . PRO A 1 84 ? -2.910 -4.832 -8.459 1.00 97.00 84 PRO A O 1
ATOM 659 N N . ALA A 1 85 ? -3.405 -5.733 -10.445 1.00 97.69 85 ALA A N 1
ATOM 660 C CA . ALA A 1 85 ? -4.738 -5.132 -10.512 1.00 97.69 85 ALA A CA 1
ATOM 661 C C . ALA A 1 85 ? -5.662 -5.663 -9.401 1.00 97.69 85 ALA A C 1
ATOM 663 O O . ALA A 1 85 ? -6.326 -4.886 -8.714 1.00 97.69 85 ALA A O 1
ATOM 664 N N . ASN A 1 86 ? -5.653 -6.980 -9.179 1.00 98.00 86 ASN A N 1
ATOM 665 C CA . ASN A 1 86 ? -6.453 -7.614 -8.134 1.00 98.00 86 ASN A CA 1
ATOM 666 C C . ASN A 1 86 ? -5.959 -7.212 -6.741 1.00 98.00 86 ASN A C 1
ATOM 668 O O . ASN A 1 86 ? -6.786 -6.914 -5.881 1.00 98.00 86 ASN A O 1
ATOM 672 N N . LEU A 1 87 ? -4.639 -7.123 -6.533 1.00 98.00 87 LEU A N 1
ATOM 673 C CA . LEU A 1 87 ? -4.059 -6.612 -5.286 1.00 98.00 87 LEU A CA 1
ATOM 674 C C . LEU A 1 87 ? -4.625 -5.233 -4.937 1.00 98.00 87 LEU A C 1
ATOM 676 O O . LEU A 1 87 ? -5.124 -5.029 -3.832 1.00 9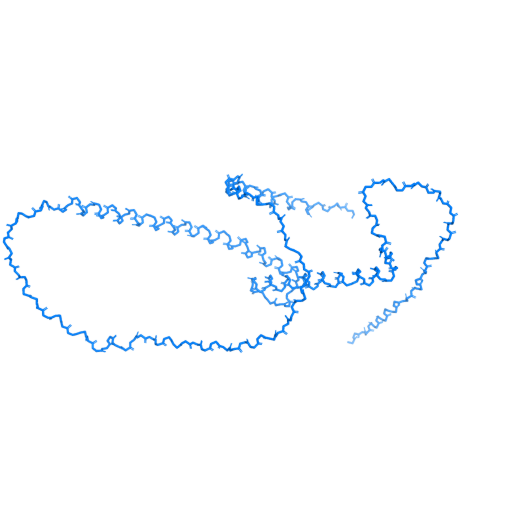8.00 87 LEU A O 1
ATOM 680 N N . MET A 1 88 ? -4.611 -4.303 -5.895 1.00 98.12 88 MET A N 1
ATOM 681 C CA . MET A 1 88 ? -5.127 -2.951 -5.679 1.00 98.12 88 MET A CA 1
ATOM 682 C C . MET A 1 88 ? -6.624 -2.951 -5.349 1.00 98.12 88 MET A C 1
ATOM 684 O O . MET A 1 88 ? -7.040 -2.258 -4.420 1.00 98.12 88 MET A O 1
ATOM 688 N N . ILE A 1 89 ? -7.431 -3.764 -6.041 1.00 97.31 89 ILE A N 1
ATOM 689 C CA . ILE A 1 89 ? -8.863 -3.921 -5.736 1.00 97.31 89 ILE A CA 1
ATOM 690 C C . ILE A 1 89 ? -9.054 -4.429 -4.299 1.00 97.31 89 ILE A C 1
ATOM 692 O O . ILE A 1 89 ? -9.817 -3.831 -3.536 1.00 97.31 89 ILE A O 1
ATOM 696 N N . HIS A 1 90 ? -8.330 -5.478 -3.898 1.00 97.69 90 HIS A N 1
ATOM 697 C CA . HIS A 1 90 ? -8.403 -6.036 -2.545 1.00 97.69 90 HIS A CA 1
ATOM 698 C C . HIS A 1 90 ? -8.017 -5.014 -1.474 1.00 97.69 90 HIS A C 1
ATOM 700 O O . HIS A 1 90 ? -8.734 -4.865 -0.480 1.00 97.69 90 HIS A O 1
ATOM 706 N N . VAL A 1 91 ? -6.928 -4.272 -1.685 1.00 97.19 91 VAL A N 1
ATOM 707 C CA . VAL A 1 91 ? -6.476 -3.215 -0.771 1.00 97.19 91 VAL A CA 1
ATOM 708 C C . VAL A 1 91 ? -7.544 -2.129 -0.634 1.00 97.19 91 VAL A C 1
ATOM 710 O O . VAL A 1 91 ? -7.913 -1.775 0.488 1.00 97.19 91 VAL A O 1
ATOM 713 N N . ILE A 1 92 ? -8.102 -1.643 -1.748 1.00 95.94 92 ILE A N 1
ATOM 714 C CA . ILE A 1 92 ? -9.163 -0.625 -1.739 1.00 95.94 92 ILE A CA 1
ATOM 715 C C . ILE A 1 92 ? -10.389 -1.133 -0.974 1.00 95.94 92 ILE A C 1
ATOM 717 O O . ILE A 1 92 ? -10.908 -0.430 -0.101 1.00 95.94 92 ILE A O 1
ATOM 721 N N . MET A 1 93 ? -10.838 -2.359 -1.250 1.00 95.12 93 MET A N 1
ATOM 722 C CA . MET A 1 93 ? -11.983 -2.956 -0.559 1.00 95.12 93 MET A CA 1
ATOM 723 C C . MET A 1 93 ? -11.730 -3.095 0.946 1.00 95.12 93 MET A C 1
ATOM 725 O O . MET A 1 93 ? -12.590 -2.720 1.748 1.00 95.12 93 MET A O 1
ATOM 729 N N . ARG A 1 94 ? -10.539 -3.562 1.342 1.00 93.50 94 ARG A N 1
ATOM 730 C CA . ARG A 1 94 ? -10.152 -3.729 2.750 1.00 93.50 94 ARG A CA 1
ATOM 731 C C . ARG A 1 94 ? -10.072 -2.395 3.489 1.00 93.50 94 ARG A C 1
ATOM 733 O O . ARG A 1 94 ? -10.510 -2.302 4.636 1.00 93.50 94 ARG A O 1
ATOM 740 N N . LEU A 1 95 ? -9.554 -1.349 2.848 1.00 91.50 95 LEU A N 1
ATOM 741 C CA . LEU A 1 95 ? -9.539 0.000 3.418 1.00 91.50 95 LEU A CA 1
ATOM 742 C C . LEU A 1 95 ? -10.962 0.553 3.581 1.00 91.50 95 LEU A C 1
ATOM 744 O O . LEU A 1 95 ? -11.277 1.123 4.631 1.00 91.50 95 LEU A O 1
ATOM 748 N N . LYS A 1 96 ? -11.841 0.344 2.588 1.00 88.94 96 LYS A N 1
ATOM 749 C CA . LYS A 1 96 ? -13.244 0.786 2.647 1.00 88.94 96 LYS A CA 1
ATOM 750 C C . LYS A 1 96 ? -14.019 0.096 3.784 1.00 88.94 96 LYS A C 1
ATOM 752 O O . LYS A 1 96 ? -14.743 0.788 4.506 1.00 88.94 96 LYS A O 1
ATOM 757 N N . SER A 1 97 ? -13.847 -1.212 3.999 1.00 87.56 97 SER A N 1
ATOM 758 C CA . SER A 1 97 ? -14.531 -1.944 5.084 1.00 87.56 97 SER A CA 1
ATOM 759 C C . SER A 1 97 ? -13.962 -1.607 6.467 1.00 87.56 97 SER A C 1
ATOM 761 O O . SER A 1 97 ? -14.693 -1.162 7.359 1.00 87.56 97 SER A O 1
ATOM 763 N N . ARG A 1 98 ? -12.635 -1.699 6.634 1.00 84.50 98 ARG A N 1
ATOM 764 C CA . ARG A 1 98 ? -11.972 -1.510 7.934 1.00 84.50 98 ARG A CA 1
ATOM 765 C C . ARG A 1 98 ? -12.161 -0.095 8.479 1.00 84.50 98 ARG A C 1
ATOM 767 O O . ARG A 1 98 ? -12.361 0.060 9.684 1.00 84.50 98 ARG A O 1
ATOM 774 N N . ARG A 1 99 ? -12.151 0.938 7.625 1.00 79.25 99 ARG A N 1
ATOM 775 C CA . ARG A 1 99 ? -12.339 2.340 8.050 1.00 79.25 99 ARG A CA 1
ATOM 776 C C . ARG A 1 99 ? -13.735 2.590 8.624 1.00 79.25 99 ARG A C 1
ATOM 778 O O . ARG A 1 99 ? -13.869 3.325 9.600 1.00 79.25 99 ARG A O 1
ATOM 785 N N . ARG A 1 100 ? -14.775 1.991 8.038 1.00 74.88 100 ARG A N 1
ATOM 786 C CA . ARG A 1 100 ? -16.168 2.253 8.437 1.00 74.88 100 ARG A CA 1
ATOM 787 C C . ARG A 1 100 ? -16.556 1.516 9.712 1.00 74.88 100 ARG A C 1
ATOM 789 O O . ARG A 1 100 ? -17.188 2.114 10.583 1.00 74.88 100 ARG A O 1
ATOM 796 N N . GLU A 1 101 ? -16.167 0.254 9.825 1.00 75.19 101 GLU A N 1
ATOM 797 C CA . GLU A 1 101 ? -16.563 -0.604 10.944 1.00 75.19 101 GLU A CA 1
ATOM 798 C C . GLU A 1 101 ? -15.750 -0.272 12.201 1.00 75.19 101 GLU A C 1
ATOM 800 O O . GLU A 1 101 ? -16.316 0.092 13.234 1.00 75.19 101 GLU A O 1
ATOM 805 N N . SER A 1 102 ? -14.416 -0.255 12.094 1.00 80.12 102 SER A N 1
ATOM 806 C CA . SER A 1 102 ? -13.551 -0.104 13.271 1.00 80.12 102 SER A CA 1
ATOM 807 C C . SER A 1 102 ? -13.706 1.251 13.963 1.00 80.12 102 SER A C 1
ATOM 809 O O . SER A 1 102 ? -13.838 1.309 15.183 1.00 80.12 102 SER A O 1
ATOM 811 N N . ILE A 1 103 ? -13.758 2.355 13.211 1.00 86.19 103 ILE A N 1
ATOM 812 C CA . ILE A 1 103 ? -13.806 3.699 13.801 1.00 86.19 103 ILE A CA 1
ATOM 813 C C . ILE A 1 103 ? -15.156 3.941 14.479 1.00 86.19 103 ILE A C 1
ATOM 815 O O . ILE A 1 103 ? -15.209 4.488 15.585 1.00 86.19 103 ILE A O 1
ATOM 819 N N . ARG A 1 104 ? -16.264 3.536 13.846 1.00 87.00 104 ARG A N 1
ATOM 820 C CA . ARG A 1 104 ? -17.603 3.723 14.425 1.00 87.00 104 ARG A CA 1
ATOM 821 C C . ARG A 1 104 ? -17.783 2.883 15.681 1.00 87.00 104 ARG A C 1
ATOM 823 O O . ARG A 1 104 ? -18.299 3.403 16.678 1.00 87.00 104 ARG A O 1
ATOM 830 N N . ASP A 1 105 ? -17.337 1.631 15.658 1.00 89.50 105 ASP A N 1
ATOM 831 C CA . ASP A 1 105 ? -17.450 0.750 16.814 1.00 89.50 105 ASP A CA 1
ATOM 832 C C . ASP A 1 105 ? -16.514 1.167 17.948 1.00 89.50 105 ASP A C 1
ATOM 834 O O . ASP A 1 105 ? -16.973 1.268 19.088 1.00 89.50 105 ASP A O 1
ATOM 838 N N . LEU A 1 106 ? -15.270 1.563 17.659 1.00 91.06 106 LEU A N 1
ATOM 839 C CA . LEU A 1 106 ? -14.372 2.146 18.662 1.00 91.06 106 LEU A CA 1
ATOM 840 C C . LEU A 1 106 ? -14.979 3.406 19.288 1.00 91.06 106 LEU A C 1
ATOM 842 O O . LEU A 1 106 ? -15.038 3.512 20.514 1.00 91.06 106 LEU A O 1
ATOM 846 N N . LYS A 1 107 ? -15.535 4.329 18.490 1.00 93.75 107 LYS A N 1
ATOM 847 C CA . LYS A 1 107 ? -16.241 5.519 19.008 1.00 93.75 107 LYS A CA 1
ATOM 848 C C . LYS A 1 107 ? -17.456 5.132 19.861 1.00 93.75 107 LYS A C 1
ATOM 850 O O . LYS A 1 107 ? -17.759 5.793 20.859 1.00 93.75 107 LYS A O 1
ATOM 855 N N . ARG A 1 108 ? -18.193 4.078 19.497 1.00 95.56 108 ARG A N 1
ATOM 856 C CA . ARG A 1 108 ? -19.335 3.568 20.279 1.00 95.56 108 ARG A CA 1
ATOM 857 C C . ARG A 1 108 ? -18.877 2.987 21.618 1.00 95.56 108 ARG A C 1
ATOM 859 O O . ARG A 1 108 ? -19.460 3.337 22.646 1.00 95.56 108 ARG A O 1
ATOM 866 N N . VAL A 1 109 ? -17.853 2.139 21.619 1.00 96.31 109 VAL A N 1
ATOM 867 C CA . VAL A 1 109 ? -17.276 1.547 22.835 1.00 96.31 109 VAL A CA 1
ATOM 868 C C . VAL A 1 109 ? -16.709 2.640 23.735 1.00 96.31 109 VAL A C 1
ATOM 870 O O . VAL A 1 109 ? -17.051 2.686 24.913 1.00 96.31 109 VAL A O 1
ATOM 873 N N . ASN A 1 110 ? -15.960 3.590 23.178 1.00 96.88 110 ASN A N 1
ATOM 874 C CA . ASN A 1 110 ? -15.388 4.709 23.921 1.00 96.88 110 ASN A CA 1
ATOM 875 C C . ASN A 1 110 ? -16.486 5.564 24.588 1.00 96.88 110 ASN A C 1
ATOM 877 O O . ASN A 1 110 ? -16.421 5.837 25.784 1.00 96.88 110 ASN A O 1
ATOM 881 N N . ARG A 1 111 ? -17.589 5.865 23.881 1.00 97.94 111 ARG A N 1
ATOM 882 C CA . ARG A 1 111 ? -18.771 6.520 24.483 1.00 97.94 111 ARG A CA 1
ATOM 883 C C . ARG A 1 111 ? -19.385 5.708 25.628 1.00 97.94 111 ARG A C 1
ATOM 885 O O . ARG A 1 111 ? -19.770 6.291 26.641 1.00 97.94 111 ARG A O 1
ATOM 892 N N . LYS A 1 112 ? -19.500 4.382 25.490 1.00 98.12 112 LYS A N 1
ATOM 893 C CA . LYS A 1 112 ? -20.013 3.508 26.563 1.00 98.12 112 LYS A CA 1
ATOM 894 C C . LYS A 1 112 ? -19.085 3.513 27.781 1.00 98.12 112 LYS A C 1
ATOM 896 O O . LYS A 1 112 ? -19.575 3.618 28.902 1.00 98.12 112 LYS A O 1
ATOM 901 N N . LEU A 1 113 ? -17.774 3.431 27.567 1.00 98.06 113 LEU A N 1
ATOM 902 C CA . LEU A 1 113 ? -16.773 3.464 28.633 1.00 98.06 113 LEU A CA 1
ATOM 903 C C . LEU A 1 113 ? -16.775 4.811 29.358 1.00 98.06 113 LEU A C 1
ATOM 905 O O . LEU A 1 113 ? -16.890 4.822 30.578 1.00 98.06 113 LEU A O 1
ATOM 909 N N . LYS A 1 114 ? -16.800 5.935 28.632 1.00 97.94 114 LYS A N 1
ATOM 910 C CA . LYS A 1 114 ? -16.928 7.279 29.225 1.00 97.94 114 LYS A CA 1
ATOM 911 C C . LYS A 1 114 ? -18.166 7.413 30.117 1.00 97.94 114 LYS A C 1
ATOM 913 O O . LYS A 1 114 ? -18.082 7.971 31.204 1.00 97.94 114 LYS A O 1
ATOM 918 N N . LYS A 1 115 ? -19.311 6.853 29.704 1.00 98.25 115 LYS A N 1
ATOM 919 C CA . LYS A 1 115 ? -20.525 6.821 30.543 1.00 98.25 115 LYS A CA 1
ATOM 920 C C . LYS A 1 115 ? -20.338 5.992 31.817 1.00 98.25 115 LYS A C 1
ATOM 922 O O . LYS A 1 115 ? -20.829 6.395 32.866 1.00 98.25 115 LYS A O 1
ATOM 927 N N . LYS A 1 116 ? -19.658 4.842 31.733 1.00 97.94 116 LYS A N 1
ATOM 928 C CA . LYS A 1 116 ? -19.362 3.999 32.903 1.00 97.94 116 LYS A CA 1
ATOM 929 C C . LYS A 1 116 ? -18.412 4.698 33.874 1.00 97.94 116 LYS A C 1
ATOM 931 O O . LYS A 1 116 ? -18.705 4.702 35.061 1.00 97.94 116 LYS A O 1
ATOM 936 N N . ILE A 1 117 ? -17.346 5.316 33.362 1.00 97.56 117 ILE A N 1
ATOM 937 C CA . ILE A 1 117 ? -16.392 6.108 34.153 1.00 97.56 117 ILE A CA 1
ATOM 938 C C . ILE A 1 117 ? -17.142 7.206 34.905 1.00 97.56 117 ILE A C 1
ATOM 940 O O . ILE A 1 117 ? -17.135 7.201 36.129 1.00 97.56 117 ILE A O 1
ATOM 944 N N . LYS A 1 118 ? -17.927 8.027 34.195 1.00 98.06 118 LYS A N 1
ATOM 945 C CA . LYS A 1 118 ? -18.724 9.093 34.815 1.00 98.06 118 LYS A CA 1
ATOM 946 C C . LYS A 1 118 ? -19.672 8.576 35.907 1.00 98.06 118 LYS A C 1
ATOM 948 O O . LYS A 1 118 ? -19.829 9.214 36.938 1.00 98.06 118 LYS A O 1
ATOM 953 N N . LYS A 1 119 ? -20.315 7.420 35.694 1.00 97.81 119 LYS A N 1
ATOM 954 C CA . LYS A 1 119 ? -21.207 6.808 36.694 1.00 97.81 119 LYS A CA 1
ATOM 955 C C . LYS A 1 119 ? -20.447 6.382 37.955 1.00 97.81 119 LYS A C 1
ATOM 957 O O . LYS A 1 119 ? -20.959 6.574 39.051 1.00 97.81 119 LYS A O 1
ATOM 962 N N . LEU A 1 120 ? -19.266 5.787 37.791 1.00 97.31 120 LEU A N 1
ATOM 963 C CA . LEU A 1 120 ? -18.418 5.364 38.906 1.00 97.31 120 LEU A CA 1
ATOM 964 C C . LEU A 1 120 ? -17.846 6.564 39.667 1.00 97.31 120 LEU A C 1
ATOM 966 O O . LEU A 1 120 ? -17.838 6.542 40.890 1.00 97.31 120 LEU A O 1
ATOM 970 N N . GLU A 1 121 ? -17.439 7.618 38.961 1.00 96.31 121 GLU A N 1
ATOM 971 C CA . GLU A 1 121 ? -16.997 8.879 39.569 1.00 96.31 121 GLU A CA 1
ATOM 972 C C . GLU A 1 121 ? -18.108 9.495 40.424 1.00 96.31 121 GLU A C 1
ATOM 974 O O . GLU A 1 121 ? -17.898 9.742 41.605 1.00 96.31 121 GLU A O 1
ATOM 979 N N . SER A 1 122 ? -19.329 9.618 39.892 1.00 95.25 122 SER A N 1
ATOM 980 C CA . SER A 1 122 ? -20.458 10.138 40.676 1.00 95.25 122 SER A CA 1
ATOM 981 C C . SER A 1 122 ? -20.808 9.268 41.890 1.00 95.25 122 SER A C 1
ATOM 983 O O . SER A 1 122 ? -21.217 9.803 42.915 1.00 95.25 122 SER A O 1
ATOM 985 N N . ALA A 1 123 ? -20.668 7.940 41.795 1.00 94.06 123 ALA A N 1
ATOM 986 C CA . ALA A 1 123 ? -20.886 7.046 42.935 1.00 94.06 123 ALA A CA 1
ATOM 987 C C . ALA A 1 123 ? -19.811 7.235 44.018 1.00 94.06 123 ALA A C 1
ATOM 989 O O . ALA A 1 123 ? -20.136 7.330 45.198 1.00 94.06 123 ALA A O 1
ATOM 990 N N . ARG A 1 124 ? -18.545 7.372 43.610 1.00 93.75 124 ARG A N 1
ATOM 991 C CA . ARG A 1 124 ? -17.429 7.672 44.513 1.00 93.75 124 ARG A CA 1
ATOM 992 C C . ARG A 1 124 ? -17.615 9.016 45.224 1.00 93.75 124 ARG A C 1
ATOM 994 O O . ARG A 1 124 ? -17.395 9.097 46.430 1.00 93.75 124 ARG A O 1
ATOM 1001 N N . ASP A 1 125 ? -18.039 10.048 44.499 1.00 92.31 125 ASP A N 1
ATOM 1002 C CA . ASP A 1 125 ? -18.285 11.376 45.073 1.00 92.31 125 ASP A CA 1
ATOM 1003 C C . ASP A 1 125 ? -19.432 11.338 46.101 1.00 92.31 125 ASP A C 1
ATOM 1005 O O . ASP A 1 125 ? -19.365 11.999 47.136 1.00 92.31 125 ASP A O 1
ATOM 1009 N N . GLN A 1 126 ? -20.467 10.523 45.856 1.00 88.62 126 GLN A N 1
ATOM 1010 C CA . GLN A 1 126 ? -21.554 10.294 46.814 1.00 88.62 126 GLN A CA 1
ATOM 1011 C C . GLN A 1 126 ? -21.068 9.566 48.074 1.00 88.62 126 GLN A C 1
ATOM 1013 O O . GLN A 1 126 ? -21.405 9.984 49.178 1.00 88.62 126 GLN A O 1
ATOM 1018 N N . GLU A 1 127 ? -20.249 8.522 47.937 1.00 84.12 127 GLU A N 1
ATOM 1019 C CA . GLU A 1 127 ? -19.668 7.810 49.086 1.00 84.12 127 GLU A CA 1
ATOM 1020 C C . GLU A 1 127 ? -18.784 8.726 49.948 1.00 84.12 127 GLU A C 1
ATOM 1022 O O . GLU A 1 127 ? -18.853 8.670 51.175 1.00 84.12 127 GLU A O 1
ATOM 1027 N N . GLN A 1 128 ? -18.008 9.626 49.334 1.00 78.56 128 GLN A N 1
ATOM 1028 C CA . GLN A 1 128 ? -17.193 10.602 50.070 1.00 78.56 128 GLN A CA 1
ATOM 1029 C C . GLN A 1 128 ? -18.020 11.670 50.797 1.00 78.56 128 GLN A C 1
ATOM 1031 O O . GLN A 1 128 ? -17.589 12.147 51.843 1.00 78.56 128 GLN A O 1
ATOM 1036 N N . GLN A 1 129 ? -19.203 12.031 50.292 1.00 71.81 129 GLN A N 1
ATOM 1037 C CA . GLN A 1 129 ? -20.111 12.962 50.977 1.00 71.81 129 GLN A CA 1
ATOM 1038 C C . GLN A 1 129 ? -20.924 12.297 52.098 1.00 71.81 129 GLN A C 1
ATOM 1040 O O . GLN A 1 129 ? -21.384 12.987 53.006 1.00 71.81 129 GLN A O 1
ATOM 1045 N N . VAL A 1 130 ? -21.103 10.973 52.046 1.00 63.22 130 VAL A N 1
ATOM 1046 C CA . VAL A 1 130 ? -21.835 10.194 53.061 1.00 63.22 130 VAL A CA 1
ATOM 1047 C C . VAL A 1 130 ? -20.916 9.691 54.179 1.00 63.22 130 VAL A C 1
ATOM 1049 O O . VAL A 1 130 ? -21.424 9.233 55.199 1.00 63.22 130 VAL A O 1
ATOM 1052 N N . ALA A 1 131 ? -19.589 9.828 54.050 1.00 53.72 131 ALA A N 1
ATOM 1053 C CA . ALA A 1 131 ? -18.659 9.620 55.157 1.00 53.72 131 ALA A CA 1
ATOM 1054 C C . ALA A 1 131 ? -19.052 10.540 56.334 1.00 53.72 131 ALA A C 1
ATOM 1056 O O . ALA A 1 131 ? -18.865 11.758 56.252 1.00 53.72 131 ALA A O 1
ATOM 1057 N N . PRO A 1 132 ? -19.629 9.987 57.420 1.00 53.47 132 PRO A N 1
ATOM 1058 C CA . PRO A 1 132 ? -20.049 10.774 58.563 1.00 53.47 132 PRO A CA 1
ATOM 1059 C C . PRO A 1 132 ? -18.807 11.390 59.200 1.00 53.47 132 PRO A C 1
ATOM 1061 O O . PRO A 1 132 ? -17.740 10.777 59.212 1.00 53.47 132 PRO A O 1
ATOM 1064 N N . SER A 1 133 ? -18.976 12.601 59.723 1.00 61.66 133 SER A N 1
ATOM 1065 C CA . SER A 1 133 ? -18.064 13.306 60.628 1.00 61.66 133 SER A CA 1
ATOM 1066 C C . SER A 1 133 ? -17.102 12.382 61.391 1.00 61.66 133 SER A C 1
ATOM 1068 O O . SER A 1 133 ? -17.573 11.380 61.941 1.00 61.66 133 SER A O 1
ATOM 1070 N N . PRO A 1 134 ? -15.799 12.732 61.482 1.00 58.97 134 PRO A N 1
ATOM 1071 C CA . PRO A 1 134 ? -14.797 11.904 62.143 1.00 58.97 134 PRO A CA 1
ATOM 1072 C C . PRO A 1 134 ? -15.320 11.473 63.517 1.00 58.97 134 PRO A C 1
ATOM 1074 O O . PRO A 1 134 ? -15.725 12.346 64.296 1.00 58.97 134 PRO A O 1
ATOM 1077 N N . PRO A 1 135 ? -15.376 10.160 63.817 1.00 54.47 135 PRO A N 1
ATOM 1078 C CA . PRO A 1 135 ? -15.718 9.722 65.155 1.00 54.47 135 PRO A CA 1
ATOM 1079 C C . PRO A 1 135 ? -14.741 10.400 66.113 1.00 54.47 135 PRO A C 1
ATOM 1081 O O . PRO A 1 135 ? -13.531 10.418 65.880 1.00 54.47 135 PRO A O 1
ATOM 1084 N N . GLN A 1 136 ? -15.289 11.021 67.157 1.00 61.91 136 GLN A N 1
ATOM 1085 C CA . GLN A 1 136 ? -14.502 11.549 68.263 1.00 61.91 136 GLN A CA 1
ATOM 1086 C C . GLN A 1 136 ? -13.486 10.492 68.725 1.00 61.91 136 GLN A C 1
ATOM 1088 O O . GLN A 1 136 ? -13.797 9.301 68.644 1.00 61.91 136 GLN A O 1
ATOM 1093 N N . PRO A 1 137 ? -12.292 10.897 69.196 1.00 50.84 137 PRO A N 1
ATOM 1094 C CA . PRO A 1 137 ? -11.237 9.972 69.590 1.00 50.84 137 PRO A CA 1
ATOM 1095 C C . PRO A 1 137 ? -11.713 9.118 70.770 1.00 50.84 137 PRO A C 1
ATOM 1097 O O . PRO A 1 137 ? -11.620 9.518 71.929 1.00 50.84 137 PRO A O 1
ATOM 1100 N N . VAL A 1 138 ? -12.260 7.942 70.471 1.00 56.78 138 VAL A N 1
ATOM 1101 C CA . VAL A 1 138 ? -12.443 6.874 71.446 1.00 56.78 138 VAL A CA 1
ATOM 1102 C C . VAL A 1 138 ? -11.119 6.128 71.492 1.00 56.78 138 VAL A C 1
ATOM 1104 O O . VAL A 1 138 ? -10.579 5.744 70.457 1.00 56.78 138 VAL A O 1
ATOM 1107 N N . ALA A 1 139 ? -10.591 6.040 72.708 1.00 57.03 139 ALA A N 1
ATOM 1108 C CA . ALA A 1 139 ? -9.272 5.557 73.070 1.00 57.03 139 ALA A CA 1
ATOM 1109 C C . ALA A 1 139 ? -8.803 4.321 72.288 1.00 57.03 139 ALA A C 1
ATOM 1111 O O . ALA A 1 139 ? -9.563 3.384 72.045 1.00 57.03 139 ALA A O 1
ATOM 1112 N N . GLU A 1 140 ? -7.512 4.349 71.963 1.00 55.50 140 GLU A N 1
ATOM 1113 C CA . GLU A 1 140 ? -6.701 3.262 71.428 1.00 55.50 140 GLU A CA 1
ATOM 1114 C C . GLU A 1 140 ? -7.033 1.925 72.112 1.00 55.50 140 GLU A C 1
ATOM 1116 O O . GLU A 1 140 ? -6.678 1.687 73.266 1.00 55.50 140 GLU A O 1
ATOM 1121 N N . GLN A 1 141 ? -7.705 1.031 71.391 1.00 59.00 141 GLN A N 1
ATOM 1122 C CA . GLN A 1 141 ? -7.583 -0.402 71.624 1.00 59.00 141 GLN A CA 1
ATOM 1123 C C . GLN A 1 141 ? -6.811 -0.982 70.444 1.00 59.00 141 GLN A C 1
ATOM 1125 O O . GLN A 1 141 ? -7.287 -0.951 69.308 1.00 59.00 141 GLN A O 1
ATOM 1130 N N . GLU A 1 142 ? -5.601 -1.466 70.733 1.00 56.69 142 GLU A N 1
ATOM 1131 C CA . GLU A 1 142 ? -4.804 -2.302 69.837 1.00 56.69 142 GLU A CA 1
ATOM 1132 C C . GLU A 1 142 ? -5.679 -3.431 69.274 1.00 56.69 142 GLU A C 1
ATOM 1134 O O . GLU A 1 142 ? -6.201 -4.241 70.048 1.00 56.69 142 GLU A O 1
ATOM 1139 N N . PRO A 1 143 ? -5.854 -3.531 67.946 1.00 55.75 143 PRO A N 1
ATOM 1140 C CA . PRO A 1 143 ? -6.395 -4.742 67.370 1.00 55.75 143 PRO A CA 1
ATOM 1141 C C . PRO A 1 143 ? -5.317 -5.821 67.467 1.00 55.75 143 PRO A C 1
ATOM 1143 O O . PRO A 1 143 ? -4.264 -5.725 66.838 1.00 55.75 143 PRO A O 1
ATOM 1146 N N . ASP A 1 144 ? -5.607 -6.844 68.265 1.00 61.47 144 ASP A N 1
ATOM 1147 C CA . ASP A 1 144 ? -4.872 -8.101 68.322 1.00 61.47 144 ASP A CA 1
ATOM 1148 C C . ASP A 1 144 ? -4.680 -8.638 66.894 1.00 61.47 144 ASP A C 1
ATOM 1150 O O . ASP A 1 144 ? -5.634 -9.001 66.193 1.00 61.47 144 ASP A O 1
ATOM 1154 N N . ILE A 1 145 ? -3.431 -8.586 66.426 1.00 58.81 145 ILE A N 1
ATOM 1155 C CA . ILE A 1 145 ? -3.017 -9.003 65.090 1.00 58.81 145 ILE A CA 1
ATOM 1156 C C . ILE A 1 145 ? -3.112 -10.528 65.053 1.00 58.81 145 ILE A C 1
ATOM 1158 O O . ILE A 1 145 ? -2.151 -11.249 65.311 1.00 58.81 145 ILE A O 1
ATOM 1162 N N . GLN A 1 146 ? -4.297 -11.028 64.712 1.00 69.38 146 GLN A N 1
ATOM 1163 C CA . GLN A 1 146 ? -4.488 -12.428 64.360 1.00 69.38 146 GLN A CA 1
ATOM 1164 C C . GLN A 1 146 ? -3.573 -12.774 63.169 1.00 69.38 146 GLN A C 1
ATOM 1166 O O . GLN A 1 146 ? -3.634 -12.106 62.128 1.00 69.38 146 GLN A O 1
ATOM 1171 N N . PRO A 1 147 ? -2.719 -13.807 63.282 1.00 68.00 147 PRO A N 1
ATOM 1172 C CA . PRO A 1 147 ? -1.822 -14.198 62.209 1.00 68.00 147 PRO A CA 1
ATOM 1173 C C . PRO A 1 147 ? -2.636 -14.684 61.009 1.00 68.00 147 PRO A C 1
ATOM 1175 O O . PRO A 1 147 ? -3.466 -15.589 61.099 1.00 68.00 147 PRO A O 1
ATOM 1178 N N . ARG A 1 148 ? -2.382 -14.055 59.861 1.00 69.62 148 ARG A N 1
ATOM 1179 C CA . ARG A 1 148 ? -2.969 -14.413 58.570 1.00 69.62 148 ARG A CA 1
ATOM 1180 C C . ARG A 1 148 ? -2.745 -15.914 58.308 1.00 69.62 148 ARG A C 1
ATOM 1182 O O . ARG A 1 148 ? -1.596 -16.357 58.391 1.00 69.62 148 ARG A O 1
ATOM 1189 N N . PRO A 1 149 ? -3.787 -16.700 57.979 1.00 75.12 149 PRO A N 1
ATOM 1190 C CA . PRO A 1 149 ? -3.607 -18.113 57.678 1.00 75.12 149 PRO A CA 1
ATOM 1191 C C . PRO A 1 149 ? -2.689 -18.277 56.455 1.00 75.12 149 PRO A C 1
ATOM 1193 O O . PRO A 1 149 ? -2.762 -17.463 55.524 1.00 75.12 149 PRO A O 1
ATOM 1196 N N . PRO A 1 150 ? -1.817 -19.301 56.441 1.00 76.31 150 PRO A N 1
ATOM 1197 C CA . PRO A 1 150 ? -0.947 -19.564 55.305 1.00 76.31 150 PRO A CA 1
ATOM 1198 C C . PRO A 1 150 ? -1.793 -19.806 54.053 1.00 76.31 150 PRO A C 1
ATOM 1200 O O . PRO A 1 150 ? -2.815 -20.495 54.093 1.00 76.31 150 PRO A O 1
ATOM 1203 N N . LEU A 1 151 ? -1.372 -19.213 52.936 1.00 75.81 151 LEU A N 1
ATOM 1204 C CA . LEU A 1 151 ? -2.016 -19.433 51.646 1.00 75.81 151 LEU A CA 1
ATOM 1205 C C . LEU A 1 151 ? -1.976 -20.934 51.298 1.00 75.81 151 LEU A C 1
ATOM 1207 O O . LEU A 1 151 ? -0.959 -21.590 51.538 1.00 75.81 151 LEU A O 1
ATOM 1211 N N . PRO A 1 152 ? -3.058 -21.495 50.735 1.00 72.38 152 PRO A N 1
ATOM 1212 C CA . PRO A 1 152 ? -3.108 -22.905 50.376 1.00 72.38 152 PRO A CA 1
ATOM 1213 C C . PRO A 1 152 ? -2.091 -23.231 49.267 1.00 72.38 152 PRO A C 1
ATOM 1215 O O . PRO A 1 152 ? -1.944 -22.486 48.298 1.00 72.38 152 PRO A O 1
ATOM 1218 N N . SER A 1 153 ? -1.391 -24.362 49.408 1.00 66.94 153 SER A N 1
ATOM 1219 C CA . SER A 1 153 ? -0.194 -24.715 48.621 1.00 66.94 153 SER A CA 1
ATOM 1220 C C . SER A 1 153 ? -0.414 -24.847 47.110 1.00 66.94 153 SER A C 1
ATOM 1222 O O . SER A 1 153 ? 0.545 -24.780 46.344 1.00 66.94 153 SER A O 1
ATOM 1224 N N . TRP A 1 154 ? -1.660 -24.981 46.652 1.00 71.69 154 TRP A N 1
ATOM 1225 C CA . TRP A 1 154 ? -1.980 -25.049 45.226 1.00 71.69 154 TRP A CA 1
ATOM 1226 C C . TRP A 1 154 ? -1.762 -23.714 44.492 1.00 71.69 154 TRP A C 1
ATOM 1228 O O . TRP A 1 154 ? -1.617 -23.713 43.272 1.00 71.69 154 TRP A O 1
ATOM 1238 N N . TYR A 1 155 ? -1.661 -22.586 45.210 1.00 63.41 155 TYR A N 1
ATOM 1239 C CA . TYR A 1 155 ? -1.393 -21.270 44.611 1.00 63.41 155 TYR A CA 1
ATOM 1240 C C . TYR A 1 155 ? 0.073 -21.072 44.172 1.00 63.41 155 TYR A C 1
ATOM 1242 O O . TYR A 1 155 ? 0.378 -20.109 43.475 1.00 63.41 155 TYR A O 1
ATOM 1250 N N . ALA A 1 156 ? 0.985 -21.980 44.543 1.00 58.22 156 ALA A N 1
ATOM 1251 C CA . ALA A 1 156 ? 2.407 -21.903 44.192 1.00 58.22 156 ALA A CA 1
ATOM 1252 C C . ALA A 1 156 ? 2.768 -22.573 42.846 1.00 58.22 156 ALA A C 1
ATOM 1254 O O . ALA A 1 156 ? 3.933 -22.574 42.464 1.00 58.22 156 ALA A O 1
ATOM 1255 N N . MET A 1 157 ? 1.798 -23.152 42.128 1.00 65.81 157 MET A N 1
ATOM 1256 C CA . MET A 1 157 ? 2.057 -24.033 40.972 1.00 65.81 157 MET A CA 1
ATOM 1257 C C . MET A 1 157 ? 1.650 -23.454 39.606 1.00 65.81 157 MET A C 1
ATOM 1259 O O . MET A 1 157 ? 1.700 -24.170 38.613 1.00 65.81 157 MET A O 1
ATOM 1263 N N . ALA A 1 158 ? 1.245 -22.183 39.515 1.00 61.59 158 ALA A N 1
ATOM 1264 C CA . ALA A 1 158 ? 0.666 -21.643 38.277 1.00 61.59 158 ALA A CA 1
ATOM 1265 C C . ALA A 1 158 ? 1.244 -20.293 37.830 1.00 61.59 158 ALA A C 1
ATOM 1267 O O . ALA A 1 158 ? 0.525 -19.467 37.271 1.00 61.59 158 ALA A O 1
ATOM 1268 N N . LEU A 1 159 ? 2.542 -20.064 38.037 1.00 63.72 159 LEU A N 1
ATOM 1269 C CA . LEU A 1 159 ? 3.252 -19.099 37.200 1.00 63.72 159 LEU A CA 1
ATOM 1270 C C . LEU A 1 159 ? 3.906 -19.877 36.056 1.00 63.72 159 LEU A C 1
ATOM 1272 O O . LEU A 1 159 ? 4.837 -20.639 36.322 1.00 63.72 159 LEU A O 1
ATOM 1276 N N . PRO A 1 160 ? 3.420 -19.750 34.805 1.00 62.09 160 PRO A N 1
ATOM 1277 C CA . PRO A 1 160 ? 4.150 -20.270 33.663 1.00 62.09 160 PRO A CA 1
ATOM 1278 C C . PRO A 1 160 ? 5.520 -19.597 33.663 1.00 62.09 160 PRO A C 1
ATOM 1280 O O . PRO A 1 160 ? 5.629 -18.376 33.543 1.00 62.09 160 PRO A O 1
ATOM 1283 N N . SER A 1 161 ? 6.553 -20.410 33.875 1.00 59.03 161 SER A N 1
ATOM 1284 C CA . SER A 1 161 ? 7.935 -20.008 33.681 1.00 59.03 161 SER A CA 1
ATOM 1285 C C . SER A 1 161 ? 8.045 -19.552 32.234 1.00 59.03 161 SER A C 1
ATOM 1287 O O . SER A 1 161 ? 7.952 -20.365 31.317 1.00 59.03 161 SER A O 1
ATOM 1289 N N . PHE A 1 162 ? 8.135 -18.241 32.032 1.00 52.03 162 PHE A N 1
ATOM 1290 C CA . PHE A 1 162 ? 8.411 -17.656 30.732 1.00 52.03 162 PHE A CA 1
ATOM 1291 C C . PHE A 1 162 ? 9.865 -18.019 30.428 1.00 52.03 162 PHE A C 1
ATOM 1293 O O . PHE A 1 162 ? 10.793 -17.328 30.848 1.00 52.03 162 PHE A O 1
ATOM 1300 N N . GLU A 1 163 ? 10.067 -19.188 29.819 1.00 57.00 163 GLU A N 1
ATOM 1301 C CA . GLU A 1 163 ? 11.347 -19.549 29.237 1.00 57.00 163 GLU A CA 1
ATOM 1302 C C . GLU A 1 163 ? 11.668 -18.462 28.219 1.00 57.00 163 GLU A C 1
ATOM 1304 O O . GLU A 1 163 ? 10.952 -18.266 27.239 1.00 57.00 163 GLU A O 1
ATOM 1309 N N . ALA A 1 164 ? 12.704 -17.685 28.524 1.00 57.72 164 ALA A N 1
ATOM 1310 C CA . ALA A 1 164 ? 13.282 -16.746 27.591 1.00 57.72 164 ALA A CA 1
ATOM 1311 C C . ALA A 1 164 ? 13.734 -17.558 26.377 1.00 57.72 164 ALA A C 1
ATOM 1313 O O . ALA A 1 164 ? 14.759 -18.244 26.425 1.00 57.72 164 ALA A O 1
ATOM 1314 N N . GLU A 1 165 ? 12.924 -17.528 25.320 1.00 59.19 165 GLU A N 1
ATOM 1315 C CA . GLU A 1 165 ? 13.295 -18.071 24.030 1.00 59.19 165 GLU A CA 1
ATOM 1316 C C . GLU A 1 165 ? 14.626 -17.441 23.638 1.00 59.19 165 GLU A C 1
ATOM 1318 O O . GLU A 1 165 ? 14.779 -16.228 23.483 1.00 59.19 165 GLU A O 1
ATOM 1323 N N . LYS A 1 166 ? 15.623 -18.314 23.579 1.00 58.97 166 LYS A N 1
ATOM 1324 C CA . LYS A 1 166 ? 16.974 -18.043 23.138 1.00 58.97 166 LYS A CA 1
ATOM 1325 C C . LYS A 1 166 ? 16.884 -17.519 21.710 1.00 58.97 166 LYS A C 1
ATOM 1327 O O . LYS A 1 166 ? 16.718 -18.307 20.781 1.00 58.97 166 LYS A O 1
ATOM 1332 N N . CYS A 1 167 ? 16.970 -16.199 21.548 1.00 46.91 167 CYS A N 1
ATOM 1333 C CA . CYS A 1 167 ? 17.155 -15.574 20.247 1.00 46.91 167 CYS A CA 1
ATOM 1334 C C . CYS A 1 167 ? 18.325 -16.285 19.548 1.00 46.91 167 CYS A C 1
ATOM 1336 O O . CYS A 1 167 ? 19.414 -16.342 20.129 1.00 46.91 167 CYS A O 1
ATOM 1338 N N . PRO A 1 168 ? 18.132 -16.875 18.358 1.00 58.34 168 PRO A N 1
ATOM 1339 C CA . PRO A 1 168 ? 19.260 -17.364 17.590 1.00 58.34 168 PRO A CA 1
ATOM 1340 C C . PRO A 1 168 ? 20.136 -16.163 17.228 1.00 58.34 168 PRO A C 1
ATOM 1342 O O . PRO A 1 168 ? 19.636 -15.171 16.698 1.00 58.34 168 PRO A O 1
ATOM 1345 N N . ASP A 1 169 ? 21.429 -16.265 17.543 1.00 52.00 169 ASP A N 1
ATOM 1346 C CA . ASP A 1 169 ? 22.473 -15.379 17.035 1.00 52.00 169 ASP A CA 1
ATOM 1347 C C . ASP A 1 169 ? 22.363 -15.339 15.509 1.00 52.00 169 ASP A C 1
ATOM 1349 O O . ASP A 1 169 ? 22.783 -16.254 14.796 1.00 52.00 169 ASP A O 1
ATOM 1353 N N . VAL A 1 170 ? 21.754 -14.271 15.003 1.00 54.97 170 VAL A N 1
ATOM 1354 C CA . VAL A 1 170 ? 21.858 -13.901 13.601 1.00 54.97 170 VAL A CA 1
ATOM 1355 C C . VAL A 1 170 ? 23.270 -13.362 13.442 1.00 54.97 170 VAL A C 1
ATOM 1357 O O . VAL A 1 170 ? 23.560 -12.225 13.808 1.00 54.97 170 VAL A O 1
ATOM 1360 N N . LEU A 1 171 ? 24.156 -14.214 12.925 1.00 50.84 171 LEU A N 1
ATOM 1361 C CA . LEU A 1 171 ? 25.439 -13.811 12.365 1.00 50.84 171 LEU A CA 1
ATOM 1362 C C . LEU A 1 171 ? 25.163 -12.815 11.233 1.00 50.84 171 LEU A C 1
ATOM 1364 O O . LEU A 1 171 ? 24.917 -13.194 10.087 1.00 50.84 171 LEU A O 1
ATOM 1368 N N . LEU A 1 172 ? 25.152 -1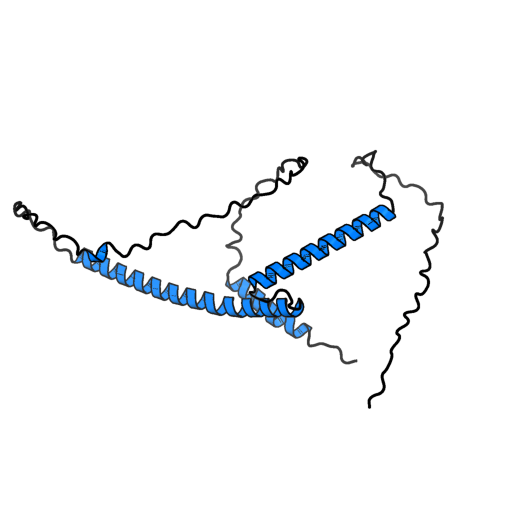1.533 11.591 1.00 52.69 172 LEU A N 1
ATOM 1369 C CA . LEU A 1 172 ? 25.194 -10.418 10.663 1.00 52.69 172 LEU A CA 1
ATOM 1370 C C . LEU A 1 172 ? 26.550 -10.480 9.963 1.00 52.69 172 LEU A C 1
ATOM 1372 O O . LEU A 1 172 ? 27.589 -10.212 10.561 1.00 52.69 172 LEU A O 1
ATOM 1376 N N . ALA A 1 173 ? 26.520 -10.893 8.699 1.00 55.31 173 ALA A N 1
ATOM 1377 C CA . ALA A 1 173 ? 27.639 -10.729 7.797 1.00 55.31 173 ALA A CA 1
ATOM 1378 C C . ALA A 1 173 ? 27.988 -9.238 7.731 1.00 55.31 173 ALA A C 1
ATOM 1380 O O . ALA A 1 173 ? 27.142 -8.403 7.403 1.00 55.31 173 ALA A O 1
ATOM 1381 N N . GLU A 1 174 ? 29.233 -8.931 8.078 1.00 58.66 174 GLU A N 1
ATOM 1382 C CA . GLU A 1 174 ? 29.857 -7.632 7.890 1.00 58.66 174 GLU A CA 1
ATOM 1383 C C . GLU A 1 174 ? 29.789 -7.271 6.403 1.00 58.66 174 GLU A C 1
ATOM 1385 O O . GLU A 1 174 ? 30.464 -7.863 5.560 1.00 58.66 174 GLU A O 1
ATOM 1390 N N . GLN A 1 175 ? 28.929 -6.313 6.073 1.00 52.31 175 GLN A N 1
ATOM 1391 C CA . GLN A 1 175 ? 28.978 -5.603 4.809 1.00 52.31 175 GLN A CA 1
ATOM 1392 C C . GLN A 1 175 ? 29.346 -4.163 5.146 1.00 52.31 175 GLN A C 1
ATOM 1394 O O . GLN A 1 175 ? 28.526 -3.414 5.673 1.00 52.31 175 GLN A O 1
ATOM 1399 N N . GLU A 1 176 ? 30.610 -3.818 4.910 1.00 61.00 176 GLU A N 1
ATOM 1400 C CA . GLU A 1 176 ? 31.120 -2.459 5.065 1.00 61.00 176 GLU A CA 1
ATOM 1401 C C . GLU A 1 176 ? 30.357 -1.493 4.145 1.00 61.00 176 GLU A C 1
ATOM 1403 O O . GLU A 1 176 ? 30.302 -1.727 2.932 1.00 61.00 176 GLU A O 1
ATOM 1408 N N . PRO A 1 177 ? 29.781 -0.398 4.670 1.00 58.38 177 PRO A N 1
ATOM 1409 C CA . PRO A 1 177 ? 29.398 0.727 3.845 1.00 58.38 177 PRO A CA 1
ATOM 1410 C C . PRO A 1 177 ? 30.569 1.709 3.741 1.00 58.38 177 PRO A C 1
ATOM 1412 O O . PRO A 1 177 ? 31.009 2.303 4.723 1.00 58.38 177 PRO A O 1
ATOM 1415 N N . ASP A 1 178 ? 31.027 1.871 2.505 1.00 46.62 178 ASP A N 1
ATOM 1416 C CA . ASP A 1 178 ? 31.974 2.878 2.040 1.00 46.62 178 ASP A CA 1
ATOM 1417 C C . ASP A 1 178 ? 31.584 4.280 2.555 1.00 46.62 178 ASP A C 1
ATOM 1419 O O . ASP A 1 178 ? 30.511 4.819 2.250 1.00 46.62 178 ASP A O 1
ATOM 1423 N N . GLU A 1 179 ? 32.464 4.883 3.353 1.00 57.03 179 GLU A N 1
ATOM 1424 C CA . GLU A 1 179 ? 32.351 6.258 3.826 1.00 57.03 179 GLU A CA 1
ATOM 1425 C C . GLU A 1 179 ? 32.585 7.232 2.665 1.00 57.03 179 GLU A C 1
ATOM 1427 O O . GLU A 1 179 ? 33.723 7.556 2.357 1.00 57.03 179 GLU A O 1
ATOM 1432 N N . THR A 1 180 ? 31.534 7.769 2.038 1.00 56.28 180 THR A N 1
ATOM 1433 C CA . THR A 1 180 ? 31.591 9.098 1.386 1.00 56.28 180 THR A CA 1
ATOM 1434 C C . THR A 1 180 ? 30.194 9.685 1.137 1.00 56.28 180 THR A C 1
ATOM 1436 O O . THR A 1 180 ? 29.725 9.791 0.006 1.00 56.28 180 THR A O 1
ATOM 1439 N N . ALA A 1 181 ? 29.518 10.169 2.182 1.00 47.28 181 ALA A N 1
ATOM 1440 C CA . ALA A 1 181 ? 28.457 11.162 1.994 1.00 47.28 181 ALA A CA 1
ATOM 1441 C C . ALA A 1 181 ? 28.360 12.112 3.193 1.00 47.28 181 ALA A C 1
ATOM 1443 O O . ALA A 1 181 ? 28.194 11.711 4.338 1.00 47.28 181 ALA A O 1
ATOM 1444 N N . SER A 1 182 ? 28.520 13.396 2.889 1.00 59.00 182 SER A N 1
ATOM 1445 C CA . SER A 1 182 ? 28.635 14.524 3.808 1.00 59.00 182 SER A CA 1
ATOM 1446 C C . SER A 1 182 ? 27.399 14.742 4.696 1.00 59.00 182 SER A C 1
ATOM 1448 O O . SER A 1 182 ? 26.278 14.486 4.253 1.00 59.00 182 SER A O 1
ATOM 1450 N N . PRO A 1 183 ? 27.566 15.304 5.910 1.00 55.50 183 PRO A N 1
ATOM 1451 C CA . PRO A 1 183 ? 26.445 15.629 6.778 1.00 55.50 183 PRO A CA 1
ATOM 1452 C C . PRO A 1 183 ? 25.629 16.803 6.225 1.00 55.50 183 PRO A C 1
ATOM 1454 O O . PRO A 1 183 ? 26.146 17.858 5.855 1.00 55.50 183 PRO A O 1
ATOM 1457 N N . SER A 1 184 ? 24.322 16.571 6.193 1.00 49.84 184 SER A N 1
ATOM 1458 C CA . SER A 1 184 ? 23.267 17.505 5.827 1.00 49.84 184 SER A CA 1
ATOM 1459 C C . SER A 1 184 ? 23.147 18.625 6.867 1.00 49.84 184 SER A C 1
ATOM 1461 O O . SER A 1 184 ? 23.114 18.367 8.067 1.00 49.84 184 SER A O 1
ATOM 1463 N N . THR A 1 185 ? 23.030 19.874 6.418 1.00 49.19 185 THR A N 1
ATOM 1464 C CA . THR A 1 185 ? 22.447 20.961 7.218 1.00 49.19 185 THR A CA 1
ATOM 1465 C C . THR A 1 185 ? 21.175 21.397 6.504 1.00 49.19 185 THR A C 1
ATOM 1467 O O . THR A 1 185 ? 21.198 22.276 5.644 1.00 49.19 185 THR A O 1
ATOM 1470 N N . LEU A 1 186 ? 20.072 20.715 6.811 1.00 53.19 186 LEU A N 1
ATOM 1471 C CA . LEU A 1 186 ? 18.724 21.161 6.468 1.00 53.19 186 LEU A CA 1
ATOM 1472 C C . LEU A 1 186 ? 18.181 21.985 7.644 1.00 53.19 186 LEU A C 1
ATOM 1474 O O . LEU A 1 186 ? 18.320 21.547 8.786 1.00 53.19 186 LEU A O 1
ATOM 1478 N N . PRO A 1 187 ? 17.606 23.173 7.397 1.00 53.19 187 PRO A N 1
ATOM 1479 C CA . PRO A 1 187 ? 16.998 23.967 8.449 1.00 53.19 187 PRO A CA 1
ATOM 1480 C C . PRO A 1 187 ? 15.741 23.275 8.977 1.00 53.19 187 PRO A C 1
ATOM 1482 O O . PRO A 1 187 ? 14.871 22.867 8.209 1.00 53.19 187 PRO A O 1
ATOM 1485 N N . ASP A 1 188 ? 15.700 23.196 10.300 1.00 50.56 188 ASP A N 1
ATOM 1486 C CA . ASP A 1 188 ? 14.590 22.832 11.170 1.00 50.56 188 ASP A CA 1
ATOM 1487 C C . ASP A 1 188 ? 13.335 23.640 10.789 1.00 50.56 188 ASP A C 1
ATOM 1489 O O . ASP A 1 188 ? 13.170 24.808 11.152 1.00 50.56 188 ASP A O 1
ATOM 1493 N N . GLN A 1 189 ? 12.493 23.052 9.937 1.00 48.69 189 GLN A N 1
ATOM 1494 C CA . GLN A 1 189 ? 11.180 23.588 9.611 1.00 48.69 189 GLN A CA 1
ATOM 1495 C C . GLN A 1 189 ? 10.209 23.051 10.646 1.00 48.69 189 GLN A C 1
ATOM 1497 O O . GLN A 1 189 ? 9.715 21.937 10.528 1.00 48.69 189 GLN A O 1
ATOM 1502 N N . THR A 1 190 ? 9.988 23.892 11.651 1.00 48.47 190 THR A N 1
ATOM 1503 C CA . THR A 1 190 ? 8.823 23.953 12.532 1.00 48.47 190 THR A CA 1
ATOM 1504 C C . THR A 1 190 ? 7.695 23.000 12.139 1.00 48.47 190 THR A C 1
ATOM 1506 O O . THR A 1 190 ? 7.025 23.217 11.123 1.00 48.47 190 THR A O 1
ATOM 1509 N N . ASP A 1 191 ? 7.454 22.021 13.009 1.00 45.22 191 ASP A N 1
ATOM 1510 C CA . ASP A 1 191 ? 6.197 21.296 13.163 1.00 45.22 191 ASP A CA 1
ATOM 1511 C C . ASP A 1 191 ? 5.063 22.300 13.425 1.00 45.22 191 ASP A C 1
ATOM 1513 O O . ASP A 1 191 ? 4.637 22.546 14.551 1.00 45.22 191 ASP A O 1
ATOM 1517 N N . ALA A 1 192 ? 4.608 22.967 12.368 1.00 51.22 192 ALA A N 1
ATOM 1518 C CA . ALA A 1 192 ? 3.324 23.631 12.373 1.00 51.22 192 ALA A CA 1
ATOM 1519 C C . ALA A 1 192 ? 2.273 22.522 12.307 1.00 51.22 192 ALA A C 1
ATOM 1521 O O . ALA A 1 192 ? 2.210 21.790 11.319 1.00 51.22 192 ALA A O 1
ATOM 1522 N N . ASP A 1 193 ? 1.486 22.402 13.374 1.00 49.81 193 ASP A N 1
ATOM 1523 C CA . ASP A 1 193 ? 0.293 21.567 13.501 1.00 49.81 193 ASP A CA 1
ATOM 1524 C C . ASP A 1 193 ? -0.618 21.673 12.260 1.00 49.81 193 ASP A C 1
ATOM 1526 O O . ASP A 1 193 ? -1.571 22.447 12.196 1.00 49.81 193 ASP A O 1
ATOM 1530 N N . LEU A 1 194 ? -0.344 20.853 11.243 1.00 54.56 194 LEU A N 1
ATOM 1531 C CA . LEU A 1 194 ? -1.249 20.599 10.116 1.00 54.56 194 LEU A CA 1
ATOM 1532 C C . LEU A 1 194 ? -2.408 19.672 10.518 1.00 54.56 194 LEU A C 1
ATOM 1534 O O . LEU A 1 194 ? -3.301 19.403 9.717 1.00 54.56 194 LEU A O 1
ATOM 1538 N N . SER A 1 195 ? -2.402 19.196 11.762 1.00 53.59 195 SER A N 1
ATOM 1539 C CA . SER A 1 195 ? -3.453 18.398 12.387 1.00 53.59 195 SER A CA 1
ATOM 1540 C C . SER A 1 195 ? -4.759 19.183 12.605 1.00 53.59 195 SER A C 1
ATOM 1542 O O . SER A 1 195 ? -5.801 18.546 12.748 1.00 53.59 195 SER A O 1
ATOM 1544 N N . ASP A 1 196 ? -4.727 20.523 12.553 1.00 52.69 196 ASP A N 1
ATOM 1545 C CA . ASP A 1 196 ? -5.869 21.392 12.897 1.00 52.69 196 ASP A CA 1
ATOM 1546 C C . ASP A 1 196 ? -6.484 22.162 11.705 1.00 52.69 196 ASP A C 1
ATOM 1548 O O . ASP A 1 196 ? -7.468 22.883 11.867 1.00 52.69 196 ASP A O 1
ATOM 1552 N N . LEU A 1 197 ? -5.947 22.014 10.485 1.00 55.00 197 LEU A N 1
ATOM 1553 C CA . LEU A 1 197 ? -6.390 22.797 9.313 1.00 55.00 197 LEU A CA 1
ATOM 1554 C C . LEU A 1 197 ? -7.390 22.098 8.384 1.00 55.00 197 LEU A C 1
ATOM 1556 O O . LEU A 1 197 ? -7.892 22.721 7.451 1.00 55.00 197 LEU A O 1
ATOM 1560 N N . LEU A 1 198 ? -7.717 20.833 8.634 1.00 57.47 198 LEU A N 1
ATOM 1561 C CA . LEU A 1 198 ? -8.781 20.136 7.915 1.00 57.47 198 LEU A CA 1
ATOM 1562 C C . LEU A 1 198 ? -9.644 19.401 8.931 1.00 57.47 198 LEU A C 1
ATOM 1564 O O . LEU A 1 198 ? -9.235 18.376 9.485 1.00 57.47 198 LEU A O 1
ATOM 1568 N N . SER A 1 199 ? -10.852 19.920 9.166 1.00 67.75 199 SER A N 1
ATOM 1569 C CA . SER A 1 199 ? -11.845 19.208 9.964 1.00 67.75 199 SER A CA 1
ATOM 1570 C C . SER A 1 199 ? -12.048 17.825 9.346 1.00 67.75 199 SER A C 1
ATOM 1572 O O . SER A 1 199 ? -12.027 17.657 8.126 1.00 67.75 199 SER A O 1
ATOM 1574 N N . GLN A 1 200 ? -12.265 16.801 10.172 1.00 59.66 200 GLN A N 1
ATOM 1575 C CA . GLN A 1 200 ? -12.553 15.443 9.697 1.00 59.66 200 GLN A CA 1
ATOM 1576 C C . GLN A 1 200 ? -13.726 15.415 8.686 1.00 59.66 200 GLN A C 1
ATOM 1578 O O . GLN A 1 200 ? -13.784 14.527 7.835 1.00 59.66 200 GLN A O 1
ATOM 1583 N N . GLU A 1 201 ? -14.608 16.417 8.744 1.00 69.06 201 GLU A N 1
ATOM 1584 C CA . GLU A 1 201 ? -15.708 16.666 7.804 1.00 69.06 201 GLU A CA 1
ATOM 1585 C C . GLU A 1 201 ? -15.239 17.116 6.407 1.00 69.06 201 GLU A C 1
ATOM 1587 O O . GLU A 1 201 ? -15.850 16.739 5.406 1.00 69.06 201 GLU A O 1
ATOM 1592 N N . ASP A 1 202 ? -14.131 17.853 6.307 1.00 77.38 202 ASP A N 1
ATOM 1593 C CA . ASP A 1 202 ? -13.562 18.296 5.028 1.00 77.38 202 ASP A CA 1
ATOM 1594 C C . ASP A 1 202 ? -12.932 17.120 4.274 1.00 77.38 202 ASP A C 1
ATOM 1596 O O . ASP A 1 202 ? -13.109 16.978 3.064 1.00 77.38 202 ASP A O 1
ATOM 1600 N N . PHE A 1 203 ? -12.286 16.199 4.996 1.00 70.62 203 PHE A N 1
ATOM 1601 C CA . PHE A 1 203 ? -11.788 14.952 4.409 1.00 70.62 203 PHE A CA 1
ATOM 1602 C C . PHE A 1 203 ? -12.915 14.029 3.931 1.00 70.62 203 PHE A C 1
ATOM 1604 O O . PHE A 1 203 ? -12.752 13.361 2.908 1.00 70.62 203 PHE A O 1
ATOM 1611 N N . GLU A 1 204 ? -14.044 13.963 4.644 1.00 72.94 204 GLU A N 1
ATOM 1612 C CA . GLU A 1 204 ? -15.208 13.186 4.195 1.00 72.94 204 GLU A CA 1
ATOM 1613 C C . GLU A 1 204 ? -15.862 13.816 2.955 1.00 72.94 204 GLU A C 1
ATOM 1615 O O . GLU A 1 204 ? -16.144 13.086 2.005 1.00 72.94 204 GLU A O 1
ATOM 1620 N N . LYS A 1 205 ? -15.973 15.151 2.883 1.00 78.00 205 LYS A N 1
ATOM 1621 C CA . LYS A 1 205 ? -16.453 15.860 1.681 1.00 78.00 205 LYS A CA 1
ATOM 1622 C C . LYS A 1 205 ? -15.551 15.677 0.464 1.00 78.00 205 LYS A C 1
ATOM 1624 O O . LYS A 1 205 ? -16.060 15.478 -0.636 1.00 78.00 205 LYS A O 1
ATOM 1629 N N . ILE A 1 206 ? -14.229 15.728 0.638 1.00 74.19 206 ILE A N 1
ATOM 1630 C CA . ILE A 1 206 ? -13.278 15.495 -0.462 1.00 74.19 206 ILE A CA 1
ATOM 1631 C C . ILE A 1 206 ? -13.413 14.057 -0.981 1.00 74.19 206 ILE A C 1
ATOM 1633 O O . ILE A 1 206 ? -13.427 13.838 -2.191 1.00 74.19 206 ILE A O 1
ATOM 1637 N N . PHE A 1 207 ? -13.573 13.078 -0.084 1.00 71.06 207 PHE A N 1
ATOM 1638 C CA . PHE A 1 207 ? -13.783 11.684 -0.478 1.00 71.06 207 PHE A CA 1
ATOM 1639 C C . PHE A 1 207 ? -15.142 11.443 -1.148 1.00 71.06 207 PHE A C 1
ATOM 1641 O O . PHE A 1 207 ? -15.184 10.705 -2.127 1.00 71.06 207 PHE A O 1
ATOM 1648 N N . GLU A 1 208 ? -16.231 12.058 -0.678 1.00 76.00 208 GLU A N 1
ATOM 1649 C CA . GLU A 1 208 ? -17.538 11.982 -1.352 1.00 76.00 208 GLU A CA 1
ATOM 1650 C C . GLU A 1 208 ? -17.514 12.660 -2.727 1.00 76.00 208 GLU A C 1
ATOM 1652 O O . GLU A 1 208 ? -18.076 12.126 -3.681 1.00 76.00 208 GLU A O 1
ATOM 1657 N N . ALA A 1 209 ? -16.822 13.793 -2.870 1.00 72.75 209 ALA A N 1
ATOM 1658 C CA . ALA A 1 209 ? -16.649 14.454 -4.163 1.00 72.75 209 ALA A CA 1
ATOM 1659 C C . ALA A 1 209 ? -15.837 13.594 -5.150 1.00 72.75 209 ALA A C 1
ATOM 1661 O O . ALA A 1 209 ? -16.157 13.560 -6.338 1.00 72.75 209 ALA A O 1
ATOM 1662 N N . LEU A 1 210 ? -14.827 12.865 -4.663 1.00 73.12 210 LEU A N 1
ATOM 1663 C CA . LEU A 1 210 ? -14.057 11.905 -5.460 1.00 73.12 210 LEU A CA 1
ATOM 1664 C C . LEU A 1 210 ? -14.877 10.659 -5.834 1.00 73.12 210 LEU A C 1
ATOM 1666 O O . LEU A 1 210 ? -14.841 10.264 -6.994 1.00 73.12 210 LEU A O 1
ATOM 1670 N N . ASP A 1 211 ? -15.641 10.060 -4.912 1.00 69.88 211 ASP A N 1
ATOM 1671 C CA . ASP A 1 211 ? -16.483 8.882 -5.221 1.00 69.88 211 ASP A CA 1
ATOM 1672 C C . ASP A 1 211 ? -17.608 9.256 -6.219 1.00 69.88 211 ASP A C 1
ATOM 1674 O O . ASP A 1 211 ? -17.911 8.472 -7.117 1.00 69.88 211 ASP A O 1
ATOM 1678 N N . ASN A 1 212 ? -18.172 10.471 -6.127 1.00 68.19 212 ASN A N 1
ATOM 1679 C CA . ASN A 1 212 ? -19.250 10.928 -7.017 1.00 68.19 212 ASN A CA 1
ATOM 1680 C C . ASN A 1 212 ? -18.743 11.435 -8.380 1.00 68.19 212 ASN A C 1
ATOM 1682 O O . ASN A 1 212 ? -19.358 11.157 -9.404 1.00 68.19 212 ASN A O 1
ATOM 1686 N N . GLY A 1 213 ? -17.622 12.163 -8.426 1.00 58.75 213 GLY A N 1
ATOM 1687 C CA . GLY A 1 213 ? -17.104 12.740 -9.673 1.00 58.75 213 GLY A CA 1
ATOM 1688 C C . GLY A 1 213 ? -16.317 11.757 -10.543 1.00 58.75 213 GLY A C 1
ATOM 1689 O O . GLY A 1 213 ? -16.237 11.930 -11.759 1.00 58.75 213 GLY A O 1
ATOM 1690 N N . TRP A 1 214 ? -15.729 10.717 -9.945 1.00 58.91 214 TRP A N 1
ATOM 1691 C CA . TRP A 1 214 ? -14.888 9.777 -10.686 1.00 58.91 214 TRP A CA 1
ATOM 1692 C C . TRP A 1 214 ? -15.708 8.704 -11.414 1.00 58.91 214 TRP A C 1
ATOM 1694 O O . TRP A 1 214 ? -15.279 8.263 -12.474 1.00 58.91 214 TRP A O 1
ATOM 1704 N N . MET A 1 215 ? -16.909 8.335 -10.942 1.00 53.06 215 MET A N 1
ATOM 1705 C CA . MET A 1 215 ? -17.774 7.381 -11.662 1.00 53.06 215 MET A CA 1
ATOM 1706 C C . MET A 1 215 ? -18.402 7.957 -12.943 1.00 53.06 215 MET A C 1
ATOM 1708 O O . MET A 1 215 ? -18.484 7.241 -13.943 1.00 53.06 215 MET A O 1
ATOM 1712 N N . ASP A 1 216 ? -18.753 9.246 -12.972 1.00 56.34 216 ASP A N 1
ATOM 1713 C CA . ASP A 1 216 ? -19.380 9.876 -14.148 1.00 56.34 216 ASP A CA 1
ATOM 1714 C C . ASP A 1 216 ? -18.419 10.028 -15.344 1.00 56.34 216 ASP A C 1
ATOM 1716 O O . ASP A 1 216 ? -18.845 10.134 -16.496 1.00 56.34 216 ASP A O 1
ATOM 1720 N N . SER A 1 217 ? -17.105 9.996 -15.095 1.00 54.84 217 SER A N 1
ATOM 1721 C CA . SER A 1 217 ? -16.074 10.135 -16.130 1.00 54.84 217 SER A CA 1
ATOM 1722 C C . SER A 1 217 ? -15.839 8.858 -16.949 1.00 54.84 217 SER A C 1
ATOM 1724 O O . SER A 1 217 ? -15.297 8.951 -18.048 1.00 54.84 217 SER A O 1
ATOM 1726 N N . TRP A 1 218 ? -16.224 7.680 -16.446 1.00 56.34 218 TRP A N 1
ATOM 1727 C CA . TRP A 1 218 ? -15.978 6.396 -17.125 1.00 56.34 218 TRP A CA 1
ATOM 1728 C C . TRP A 1 218 ? -17.177 5.872 -17.928 1.00 56.34 218 TRP A C 1
ATOM 1730 O O . TRP A 1 218 ? -17.001 4.975 -18.746 1.00 56.34 218 TRP A O 1
ATOM 1740 N N . GLN A 1 219 ? -18.380 6.431 -17.748 1.00 56.69 219 GLN A N 1
ATOM 1741 C CA . GLN A 1 219 ? -19.576 6.016 -18.504 1.00 56.69 219 GLN A CA 1
ATOM 1742 C C . GLN A 1 219 ? -19.804 6.801 -19.807 1.00 56.69 219 GLN A C 1
ATOM 1744 O O . GLN A 1 219 ? -20.682 6.446 -20.588 1.00 56.69 219 GLN A O 1
ATOM 1749 N N . LYS A 1 220 ? -19.007 7.838 -20.089 1.00 53.88 220 LYS A N 1
ATOM 1750 C CA . LYS A 1 220 ? -19.003 8.525 -21.390 1.00 53.88 220 LYS A CA 1
ATOM 1751 C C . LYS A 1 220 ? -17.963 7.903 -22.317 1.00 53.88 220 LYS A C 1
ATOM 1753 O O . LYS A 1 220 ? -16.955 8.521 -22.648 1.00 53.88 220 LYS A O 1
ATOM 1758 N N . THR A 1 221 ? -18.214 6.678 -22.760 1.00 56.81 221 THR A N 1
ATOM 1759 C CA . THR A 1 221 ? -17.649 6.230 -24.035 1.00 56.81 221 THR A CA 1
ATOM 1760 C C . THR A 1 221 ? -18.421 6.949 -25.144 1.00 56.81 221 THR A C 1
ATOM 1762 O O . THR A 1 221 ? -19.648 6.856 -25.157 1.00 56.81 221 THR A O 1
ATOM 1765 N N . PRO A 1 222 ? -17.773 7.718 -26.035 1.00 63.56 222 PRO A N 1
ATOM 1766 C CA . PRO A 1 222 ? -18.460 8.232 -27.209 1.00 63.56 222 PRO A CA 1
ATOM 1767 C C . PRO A 1 222 ? -18.845 7.035 -28.080 1.00 63.56 222 PRO A C 1
ATOM 1769 O O . PRO A 1 222 ? -17.967 6.300 -28.528 1.00 63.56 222 PRO A O 1
ATOM 1772 N N . ASP A 1 223 ? -20.146 6.828 -28.281 1.00 60.19 223 ASP A N 1
ATOM 1773 C CA . ASP A 1 223 ? -20.641 5.919 -29.311 1.00 60.19 223 ASP A CA 1
ATOM 1774 C C . ASP A 1 223 ? -19.997 6.324 -30.649 1.00 60.19 223 ASP A C 1
ATOM 1776 O O . ASP A 1 223 ? -20.088 7.479 -31.082 1.00 60.19 223 ASP A O 1
ATOM 1780 N N . SER A 1 224 ? -19.279 5.391 -31.268 1.00 55.84 224 SER A N 1
ATOM 1781 C CA . SER A 1 224 ? -18.746 5.475 -32.632 1.00 55.84 224 SER A CA 1
ATOM 1782 C C . SER A 1 224 ? -19.027 4.168 -33.346 1.00 55.84 224 SER A C 1
ATOM 1784 O O . SER A 1 224 ? -18.834 3.108 -32.709 1.00 55.84 224 SER A O 1
#

Foldseek 3Di:
DDDDDPPPPPPPPDPPPDPDPPPDPDDDDDDDDDDDPPPPPPDPDDPVRVVVVVVVVVVVVVVVVLVVQQVLCVVLVHDSPDDSVVSVVSSVVCCVVCVPPVVVVVVVVVVVVVVVVVVVVVVVVVVVVPPDDDPDDDDDDDDDPDDDDDDDPVVVPPDPPPPPPDDPPPPDDDDDDDDDDDDDDDDDDDPPPPVPVADPVNVVVVVVCCVVVVVVVPPPDPDD

Organism: Spodoptera littoralis (NCBI:txid7109)

pLDDT: mean 72.88, std 18.29, range [45.22, 98.62]

Sequence (224 aa):
MDPLRDSDNLNEEQPRQEPEPSSSTGSKGTRPKRGRPRGANRTPLSLEEKRARNAQYERERREELAKAQCELAEAAGCDTNISPANLMIHVIMRLKSRRRESIRDLKRVNRKLKKKIKKLESARDQEQQVAPSPPQPVAEQEPDIQPRPPLPSWYAMALPSFEAEKCPDVLLAEQEPDETASPSTLPDQTDADLSDLLSQEDFEKIFEALDNGWMDSWQKTPDS